Protein AF-A0A7W7Z279-F1 (afdb_monomer_lite)

Structure (mmCIF, N/CA/C/O backbone):
data_AF-A0A7W7Z279-F1
#
_entry.id   AF-A0A7W7Z279-F1
#
loop_
_atom_site.group_PDB
_atom_site.id
_atom_site.type_symbol
_atom_site.label_atom_id
_atom_site.label_alt_id
_atom_site.label_comp_id
_atom_site.label_asym_id
_atom_site.label_entity_id
_atom_site.label_seq_id
_atom_site.pdbx_PDB_ins_code
_atom_site.Cartn_x
_atom_site.Cartn_y
_atom_site.Cartn_z
_atom_site.occupancy
_atom_site.B_iso_or_equiv
_atom_site.auth_seq_id
_atom_site.auth_comp_id
_atom_site.auth_asym_id
_atom_site.auth_atom_id
_atom_site.pdbx_PDB_model_num
ATOM 1 N N . MET A 1 1 ? -7.603 21.134 -12.601 1.00 51.94 1 MET A N 1
ATOM 2 C CA . MET A 1 1 ? -8.187 19.867 -12.101 1.00 51.94 1 MET A CA 1
ATOM 3 C C . MET A 1 1 ? -9.553 20.155 -11.497 1.00 51.94 1 MET A C 1
ATOM 5 O O . MET A 1 1 ? -9.626 20.997 -10.612 1.00 51.94 1 MET A O 1
ATOM 9 N N . ARG A 1 2 ? -10.628 19.509 -11.968 1.00 68.81 2 ARG A N 1
ATOM 10 C CA . ARG A 1 2 ? -11.936 19.574 -11.295 1.00 68.81 2 ARG A CA 1
ATOM 11 C C . ARG A 1 2 ? -11.895 18.605 -10.111 1.00 68.81 2 ARG A C 1
ATOM 13 O O . ARG A 1 2 ? -11.800 17.405 -10.336 1.00 68.81 2 ARG A O 1
ATOM 20 N N . ARG A 1 3 ? -11.903 19.110 -8.873 1.00 73.69 3 ARG A N 1
ATOM 21 C CA . ARG A 1 3 ? -12.143 18.257 -7.700 1.00 73.69 3 ARG A CA 1
ATOM 22 C C . ARG A 1 3 ? -13.624 17.896 -7.694 1.00 73.69 3 ARG A C 1
ATOM 24 O O . ARG A 1 3 ? -14.462 18.786 -7.826 1.00 73.69 3 ARG A O 1
ATOM 31 N N . LEU A 1 4 ? -13.933 16.610 -7.585 1.00 77.12 4 LEU A N 1
ATOM 32 C CA . LEU A 1 4 ? -15.299 16.168 -7.331 1.00 77.12 4 LEU A CA 1
ATOM 33 C C . LEU A 1 4 ? -15.718 16.649 -5.925 1.00 77.12 4 LEU A C 1
ATOM 35 O O . LEU A 1 4 ? -14.877 16.647 -5.021 1.00 77.12 4 LEU A O 1
ATOM 39 N N . PRO A 1 5 ? -16.967 17.107 -5.727 1.00 78.25 5 PRO A N 1
ATOM 40 C CA . PRO A 1 5 ? -17.442 17.519 -4.409 1.00 78.25 5 PRO A CA 1
ATOM 41 C C . PRO A 1 5 ? -17.474 16.337 -3.427 1.00 78.25 5 PRO A C 1
ATOM 43 O O . PRO A 1 5 ? -17.628 15.185 -3.843 1.00 78.25 5 PRO A O 1
ATOM 46 N N . SER A 1 6 ? -17.343 16.625 -2.126 1.00 72.50 6 SER A N 1
ATOM 47 C CA . SER A 1 6 ? -17.500 15.623 -1.059 1.00 72.50 6 SER A CA 1
ATOM 48 C C . SER A 1 6 ? -18.829 14.877 -1.213 1.00 72.50 6 SER A C 1
ATOM 50 O O . SER A 1 6 ? -19.839 15.495 -1.550 1.00 72.50 6 SER A O 1
ATOM 52 N N . GLY A 1 7 ? -18.822 13.555 -1.029 1.00 70.44 7 GLY A N 1
ATOM 53 C CA . GLY A 1 7 ? -20.006 12.710 -1.214 1.00 70.44 7 GLY A CA 1
ATOM 54 C C . GLY A 1 7 ? -20.327 12.343 -2.669 1.00 70.44 7 GLY A C 1
ATOM 55 O O . GLY A 1 7 ? -21.277 11.598 -2.905 1.00 70.44 7 GLY A O 1
ATOM 56 N N . SER A 1 8 ? -19.542 12.810 -3.650 1.00 77.50 8 SER A N 1
ATOM 57 C CA . SER A 1 8 ? -19.620 12.269 -5.015 1.00 77.50 8 SER A CA 1
ATOM 58 C C . SER A 1 8 ? -19.270 10.778 -5.024 1.00 77.50 8 SER A C 1
ATOM 60 O O . SER A 1 8 ? -18.450 10.351 -4.208 1.00 77.50 8 SER A O 1
ATOM 62 N N . PRO A 1 9 ? -19.795 9.981 -5.973 1.00 68.62 9 PRO A N 1
ATOM 63 C CA . PRO A 1 9 ? -19.327 8.613 -6.176 1.00 68.62 9 PRO A CA 1
ATOM 64 C C . PRO A 1 9 ? -17.792 8.570 -6.272 1.00 68.62 9 PRO A C 1
ATOM 66 O O . PRO A 1 9 ? -17.200 9.289 -7.075 1.00 68.62 9 PRO A O 1
ATOM 69 N N . GLY A 1 10 ? -17.151 7.776 -5.410 1.00 67.75 10 GLY A N 1
ATOM 70 C CA . GLY A 1 10 ? -15.688 7.674 -5.317 1.00 67.75 10 GLY A CA 1
ATOM 71 C C . GLY A 1 10 ? -14.987 8.732 -4.448 1.00 67.75 10 GLY A C 1
ATOM 72 O O . GLY A 1 10 ? -13.779 8.637 -4.257 1.00 67.75 10 GLY A O 1
ATOM 73 N N . VAL A 1 11 ? -15.702 9.710 -3.879 1.00 79.62 11 VAL A N 1
ATOM 74 C CA . VAL A 1 11 ? -15.156 10.678 -2.911 1.00 79.62 11 VAL A CA 1
ATOM 75 C C . VAL A 1 11 ? -15.761 10.425 -1.540 1.00 79.62 11 VAL A C 1
ATOM 77 O O . VAL A 1 11 ? -16.917 10.754 -1.276 1.00 79.62 11 VAL A O 1
ATOM 80 N N . TYR A 1 12 ? -14.956 9.855 -0.648 1.00 85.12 12 TYR A N 1
ATOM 81 C CA . TYR A 1 12 ? -15.391 9.584 0.713 1.00 85.12 12 TYR A CA 1
ATOM 82 C C . TYR A 1 12 ? -15.449 10.856 1.569 1.00 85.12 12 TYR A C 1
ATOM 84 O O . TYR A 1 12 ? -14.476 11.611 1.639 1.00 85.12 12 TYR A O 1
ATOM 92 N N . ASP A 1 13 ? -16.574 11.046 2.260 1.00 87.31 13 ASP A N 1
ATOM 93 C CA . ASP A 1 13 ? -16.792 12.154 3.187 1.00 87.31 13 ASP A CA 1
ATOM 94 C C . ASP A 1 13 ? -16.514 11.727 4.634 1.00 87.31 13 ASP A C 1
ATOM 96 O O . ASP A 1 13 ? -17.270 10.960 5.235 1.00 87.31 13 ASP A O 1
ATOM 100 N N . VAL A 1 14 ? -15.431 12.261 5.202 1.00 87.69 14 VAL A N 1
ATOM 101 C CA . VAL A 1 14 ? -15.025 12.008 6.594 1.00 87.69 14 VAL A CA 1
ATOM 102 C C . VAL A 1 14 ? -16.052 12.537 7.597 1.00 87.69 14 VAL A C 1
ATOM 104 O O . VAL A 1 14 ? -16.214 11.948 8.664 1.00 87.69 14 VAL A O 1
ATOM 107 N N . GLY A 1 15 ? -16.805 13.583 7.243 1.00 90.19 15 GLY A N 1
ATOM 108 C CA . GLY A 1 15 ? -17.842 14.168 8.091 1.00 90.19 15 GLY A CA 1
ATOM 109 C C . GLY A 1 15 ? -18.967 13.192 8.443 1.00 90.19 15 GLY A C 1
ATOM 110 O O . GLY A 1 15 ? -19.637 13.374 9.454 1.00 90.19 15 GLY A O 1
ATOM 111 N N . ARG A 1 16 ? -19.132 12.093 7.691 1.00 93.56 16 ARG A N 1
ATOM 112 C CA . ARG A 1 16 ? -20.103 11.031 8.017 1.00 93.56 16 ARG A CA 1
ATOM 113 C C . ARG A 1 16 ? -19.801 10.306 9.330 1.00 93.56 16 ARG A C 1
ATOM 115 O O . ARG A 1 16 ? -20.706 9.705 9.899 1.00 93.56 16 ARG A O 1
ATOM 122 N N . LEU A 1 17 ? -18.556 10.357 9.806 1.00 95.38 17 LEU A N 1
ATOM 123 C CA . LEU A 1 17 ? -18.140 9.758 11.076 1.00 95.38 17 LEU A CA 1
ATOM 124 C C . LEU A 1 17 ? -18.156 10.756 12.241 1.00 95.38 17 LEU A C 1
ATOM 126 O O . LEU A 1 17 ? -17.992 10.343 13.386 1.00 95.38 17 LEU A O 1
ATOM 130 N N . GLN A 1 18 ? -18.394 12.044 11.976 1.00 95.38 18 GLN A N 1
ATOM 131 C CA . GLN A 1 18 ? -18.424 13.077 13.009 1.00 95.38 18 GLN A CA 1
ATOM 132 C C . GLN A 1 18 ? -19.464 12.790 14.112 1.00 95.38 18 GLN A C 1
ATOM 134 O O . GLN A 1 18 ? -19.088 12.864 15.281 1.00 95.38 18 GLN A O 1
ATOM 139 N N . PRO A 1 19 ? -20.708 12.354 13.807 1.00 97.38 19 PRO A N 1
ATOM 140 C CA . PRO A 1 19 ? -21.679 12.027 14.855 1.00 97.38 19 PRO A CA 1
ATOM 141 C C . PRO A 1 19 ? -21.226 10.888 15.777 1.00 97.38 19 PRO A C 1
ATOM 143 O O . PRO A 1 19 ? -21.557 10.880 16.959 1.00 97.38 19 PRO A O 1
ATOM 146 N N . PHE A 1 20 ? -20.455 9.926 15.254 1.00 97.31 20 PHE A N 1
ATOM 147 C CA . PHE A 1 20 ? -19.883 8.858 16.071 1.00 97.31 20 PHE A CA 1
ATOM 148 C C . PHE A 1 20 ? -18.828 9.413 17.032 1.00 97.31 20 PHE A C 1
ATOM 150 O O . PHE A 1 20 ? -18.886 9.117 18.220 1.00 97.31 20 PHE A O 1
ATOM 157 N N . VAL A 1 21 ? -17.918 10.269 16.556 1.00 97.75 21 VAL A N 1
ATOM 158 C CA . VAL A 1 21 ? -16.908 10.916 17.414 1.00 97.75 21 VAL A CA 1
ATOM 159 C C . VAL A 1 21 ? -17.572 11.739 18.515 1.00 97.75 21 VAL A C 1
ATOM 161 O O . VAL A 1 21 ? -17.208 11.612 19.678 1.00 97.75 21 VAL A O 1
ATOM 164 N N . GLU A 1 22 ? -18.583 12.533 18.168 1.00 97.88 22 GLU A N 1
ATOM 165 C CA . GLU A 1 22 ? -19.317 13.375 19.121 1.00 97.88 22 GLU A CA 1
ATOM 166 C C . GLU A 1 22 ? -20.093 12.566 20.168 1.00 97.88 22 GLU A C 1
ATOM 168 O O . GLU A 1 22 ? -20.377 13.080 21.249 1.00 97.88 22 GLU A O 1
ATOM 173 N N . SER A 1 23 ? -20.403 11.297 19.879 1.00 97.88 23 SER A N 1
ATOM 174 C CA . SER A 1 23 ? -21.043 10.390 20.836 1.00 97.88 23 SER A CA 1
ATOM 175 C C . SER A 1 23 ? -20.086 9.831 21.897 1.00 97.88 23 SER A C 1
ATOM 177 O O . SER A 1 23 ? -20.544 9.319 22.920 1.00 97.88 23 SER A O 1
ATOM 179 N N . LEU A 1 24 ? -18.769 9.931 21.681 1.00 98.06 24 LEU A N 1
ATOM 180 C CA . LEU A 1 24 ? -17.755 9.441 22.615 1.00 98.06 24 LEU A CA 1
ATOM 181 C C . LEU A 1 24 ? -17.506 10.443 23.755 1.00 98.06 24 LEU A C 1
ATOM 183 O O . LEU A 1 24 ? -17.682 11.655 23.569 1.00 98.06 24 LEU A O 1
ATOM 187 N N . PRO A 1 25 ? -17.030 9.974 24.928 1.00 98.44 25 PRO A N 1
ATOM 188 C CA . PRO A 1 25 ? -16.567 10.858 25.993 1.00 98.44 25 PRO A CA 1
ATOM 189 C C . PRO A 1 25 ? -15.554 11.880 25.468 1.00 98.44 25 PRO A C 1
ATOM 191 O O . PRO A 1 25 ? -14.671 11.525 24.694 1.00 98.44 25 PRO A O 1
ATOM 194 N N . ALA A 1 26 ? -15.628 13.133 25.927 1.00 98.19 26 ALA A N 1
ATOM 195 C CA . ALA A 1 26 ? -14.772 14.217 25.424 1.00 98.19 26 ALA A CA 1
ATOM 196 C C . ALA A 1 26 ? -13.265 13.891 25.479 1.00 98.19 26 ALA A C 1
ATOM 198 O O . ALA A 1 26 ? -12.520 14.275 24.585 1.00 98.19 26 ALA A O 1
ATOM 199 N N . ALA A 1 27 ? -12.832 13.135 26.495 1.00 98.19 27 ALA A N 1
ATOM 200 C CA . ALA A 1 27 ? -11.445 12.699 26.665 1.00 98.19 27 ALA A CA 1
ATOM 201 C C . ALA A 1 27 ? -10.986 11.609 25.672 1.00 98.19 27 ALA A C 1
ATOM 203 O O . ALA A 1 27 ? -9.814 11.267 25.676 1.00 98.19 27 ALA A O 1
ATOM 204 N N . GLU A 1 28 ? -11.891 11.039 24.871 1.00 98.38 28 GLU A N 1
ATOM 205 C CA . GLU A 1 28 ? -11.610 9.981 23.887 1.00 98.38 28 GLU A CA 1
ATOM 206 C C . GLU A 1 28 ? -11.685 10.481 22.431 1.00 98.38 28 GLU A C 1
ATOM 208 O O . GLU A 1 28 ? -11.324 9.754 21.503 1.00 98.38 28 GLU A O 1
ATOM 213 N N . GLN A 1 29 ? -12.195 11.697 22.202 1.00 97.81 29 GLN A N 1
ATOM 214 C CA . GLN A 1 29 ? -12.550 12.174 20.860 1.00 97.81 29 GLN A CA 1
ATOM 215 C C . GLN A 1 29 ? -11.330 12.405 19.958 1.00 97.81 29 GLN A C 1
ATOM 217 O O . GLN A 1 29 ? -11.392 12.105 18.765 1.00 97.81 29 GLN A O 1
ATOM 222 N N . GLU A 1 30 ? -10.219 12.909 20.501 1.00 97.44 30 GLU A N 1
ATOM 223 C CA . GLU A 1 30 ? -9.004 13.185 19.723 1.00 97.44 30 GLU A CA 1
ATOM 224 C C . GLU A 1 30 ? -8.354 11.887 19.219 1.00 97.44 30 GLU A C 1
ATOM 226 O O . GLU A 1 30 ? -8.096 11.728 18.021 1.00 97.44 30 GLU A O 1
ATOM 231 N N . GLU A 1 31 ? -8.177 10.903 20.100 1.00 97.88 31 GLU A N 1
ATOM 232 C CA . GLU A 1 31 ? -7.671 9.579 19.746 1.00 97.88 31 GLU A CA 1
ATOM 233 C C . GLU A 1 31 ? -8.614 8.855 18.777 1.00 97.88 31 GLU A C 1
ATOM 235 O O . GLU A 1 31 ? -8.154 8.188 17.841 1.00 97.88 31 GLU A O 1
ATOM 240 N N . ALA A 1 32 ? -9.931 9.009 18.946 1.00 97.81 32 ALA A N 1
ATOM 241 C CA . ALA A 1 32 ? -10.917 8.454 18.023 1.00 97.81 32 ALA A CA 1
ATOM 242 C C . ALA A 1 32 ? -10.814 9.069 16.621 1.00 97.81 32 ALA A C 1
ATOM 244 O O . ALA A 1 32 ? -10.874 8.334 15.631 1.00 97.81 32 ALA A O 1
ATOM 245 N N . LEU A 1 33 ? -10.585 10.381 16.511 1.00 96.88 33 LEU A N 1
ATOM 246 C CA . LEU A 1 33 ? -10.317 11.032 15.226 1.00 96.88 33 LEU A CA 1
ATOM 247 C C . LEU A 1 33 ? -9.054 10.466 14.570 1.00 96.88 33 LEU A C 1
ATOM 249 O O . LEU A 1 33 ? -9.079 10.126 13.385 1.00 96.88 33 LEU A O 1
ATOM 253 N N . ALA A 1 34 ? -7.969 10.292 15.328 1.00 97.06 34 ALA A N 1
ATOM 254 C CA . ALA A 1 34 ? -6.739 9.689 14.815 1.00 97.06 34 ALA A CA 1
ATOM 255 C C . ALA A 1 34 ? -6.958 8.244 14.322 1.00 97.06 34 ALA A C 1
ATOM 257 O O . ALA A 1 34 ? -6.462 7.857 13.258 1.00 97.06 34 ALA A O 1
ATOM 258 N N . LEU A 1 35 ? -7.735 7.440 15.052 1.00 97.94 35 LEU A N 1
ATOM 259 C CA . LEU A 1 35 ? -8.139 6.097 14.628 1.00 97.94 35 LEU A CA 1
ATOM 260 C C . LEU A 1 35 ? -8.955 6.134 13.325 1.00 97.94 35 LEU A C 1
ATOM 262 O O . LEU A 1 35 ? -8.660 5.377 12.399 1.00 97.94 35 LEU A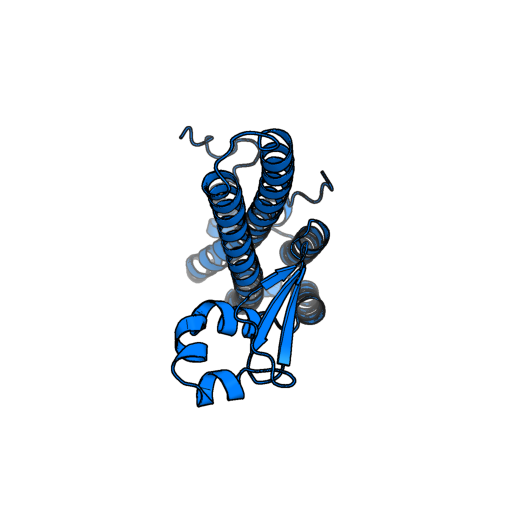 O 1
ATOM 266 N N . ILE A 1 36 ? -9.935 7.033 13.224 1.00 97.62 36 ILE A N 1
ATOM 267 C CA . ILE A 1 36 ? -10.765 7.213 12.026 1.00 97.62 36 ILE A CA 1
ATOM 268 C C . ILE A 1 36 ? -9.915 7.603 10.816 1.00 97.62 36 ILE A C 1
ATOM 270 O O . ILE A 1 36 ? -10.075 7.018 9.743 1.00 97.62 36 ILE A O 1
ATOM 274 N N . PHE A 1 37 ? -8.967 8.529 10.976 1.00 96.75 37 PHE A N 1
ATOM 275 C CA . PHE A 1 37 ? -8.050 8.884 9.894 1.00 96.75 37 PHE A CA 1
ATOM 276 C C . PHE A 1 37 ? -7.242 7.681 9.413 1.00 96.75 37 PHE A C 1
ATOM 278 O O . PHE A 1 37 ? -7.095 7.501 8.206 1.00 96.75 37 PHE A O 1
ATOM 285 N N . ASN A 1 38 ? -6.785 6.814 10.319 1.00 98.12 38 ASN A N 1
ATOM 286 C CA . ASN A 1 38 ? -6.093 5.585 9.936 1.00 98.12 38 ASN A CA 1
ATOM 287 C C . ASN A 1 38 ? -7.014 4.585 9.213 1.00 98.12 38 ASN A C 1
ATOM 289 O O . ASN A 1 38 ? -6.593 3.969 8.232 1.00 98.12 38 ASN A O 1
ATOM 293 N N . LEU A 1 39 ? -8.275 4.452 9.638 1.00 97.69 39 LEU A N 1
ATOM 294 C CA . LEU A 1 39 ? -9.272 3.628 8.942 1.00 97.69 39 LEU A CA 1
ATOM 295 C C . LEU A 1 39 ? -9.560 4.147 7.529 1.00 97.69 39 LEU A C 1
ATOM 297 O O . LEU A 1 39 ? -9.709 3.365 6.600 1.00 97.69 39 LEU A O 1
ATOM 301 N N . ILE A 1 40 ? -9.582 5.458 7.319 1.00 96.00 40 ILE A N 1
ATOM 302 C CA . ILE A 1 40 ? -9.729 6.028 5.973 1.00 96.00 40 ILE A CA 1
ATOM 303 C C . ILE A 1 40 ? -8.442 5.844 5.164 1.00 96.00 40 ILE A C 1
ATOM 305 O O . ILE A 1 40 ? -8.486 5.549 3.968 1.00 96.00 40 ILE A O 1
ATOM 309 N N . GLN A 1 41 ? -7.284 5.989 5.808 1.00 96.69 41 GLN A N 1
ATOM 310 C CA . GLN A 1 41 ? -5.989 5.867 5.152 1.00 96.69 41 GLN A CA 1
ATOM 311 C C . GLN A 1 41 ? -5.761 4.463 4.586 1.00 96.69 41 GLN A C 1
ATOM 313 O O . GLN A 1 41 ? -5.208 4.346 3.496 1.00 96.69 41 GLN A O 1
ATOM 318 N N . ILE A 1 42 ? -6.220 3.402 5.261 1.00 97.56 42 ILE A N 1
ATOM 319 C CA . ILE A 1 42 ? -6.052 2.038 4.738 1.00 97.56 42 ILE A CA 1
ATOM 320 C C . ILE A 1 42 ? -6.792 1.834 3.406 1.00 97.56 42 ILE A C 1
ATOM 322 O O . ILE A 1 42 ? -6.272 1.148 2.533 1.00 97.56 42 ILE A O 1
ATOM 326 N N . HIS A 1 43 ? -7.953 2.473 3.214 1.00 96.06 43 HIS A N 1
ATOM 327 C CA . HIS A 1 43 ? -8.660 2.475 1.930 1.00 96.06 43 HIS A CA 1
ATOM 328 C C . HIS A 1 43 ? -7.866 3.234 0.868 1.00 96.06 43 HIS A C 1
ATOM 330 O O . HIS A 1 43 ? -7.653 2.714 -0.222 1.00 96.06 43 HIS A O 1
ATOM 336 N N . ARG A 1 44 ? -7.381 4.440 1.192 1.00 95.62 44 ARG A N 1
ATOM 337 C CA . ARG A 1 44 ? -6.565 5.236 0.259 1.00 95.62 44 ARG A CA 1
ATOM 338 C C . ARG A 1 44 ? -5.337 4.469 -0.222 1.00 95.62 44 ARG A C 1
ATOM 340 O O . ARG A 1 44 ? -5.050 4.489 -1.403 1.00 95.62 44 ARG A O 1
ATOM 347 N N . LEU A 1 45 ? -4.685 3.715 0.659 1.00 97.75 45 LEU A N 1
ATOM 348 C CA . LEU A 1 45 ? -3.537 2.883 0.289 1.00 97.75 45 LEU A CA 1
ATOM 349 C C . LEU A 1 45 ? -3.908 1.737 -0.673 1.00 97.75 45 LEU A C 1
ATOM 351 O O . LEU A 1 45 ? -3.074 1.314 -1.468 1.00 97.75 45 LEU A O 1
ATOM 355 N N . VAL A 1 46 ? -5.147 1.233 -0.644 1.00 97.25 46 VAL A N 1
ATOM 356 C CA . VAL A 1 46 ? -5.633 0.286 -1.667 1.00 97.25 46 VAL A CA 1
ATOM 357 C C . VAL A 1 46 ? -5.791 0.990 -3.017 1.00 97.25 46 VAL A C 1
ATOM 359 O O . VAL A 1 46 ? -5.400 0.423 -4.038 1.00 97.25 46 VAL A O 1
ATOM 362 N N . ASP A 1 47 ? -6.319 2.217 -3.026 1.00 95.31 47 ASP A N 1
ATOM 363 C CA . ASP A 1 47 ? -6.464 3.027 -4.243 1.00 95.31 47 ASP A CA 1
ATOM 364 C C . ASP A 1 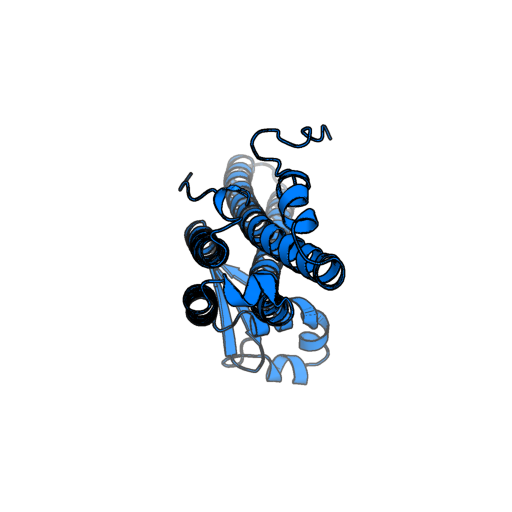47 ? -5.105 3.448 -4.820 1.00 95.31 47 ASP A C 1
ATOM 366 O O . ASP A 1 47 ? -4.907 3.366 -6.030 1.00 95.31 47 ASP A O 1
ATOM 370 N N . ASP A 1 48 ? -4.146 3.827 -3.972 1.00 97.06 48 ASP A N 1
ATOM 371 C CA . ASP A 1 48 ? -2.779 4.171 -4.378 1.00 97.06 48 ASP A CA 1
ATOM 372 C C . ASP A 1 48 ? -2.107 2.963 -5.055 1.00 97.06 48 ASP A C 1
ATOM 374 O O . ASP A 1 48 ? -1.520 3.079 -6.133 1.00 97.06 48 ASP A O 1
ATOM 378 N N . PHE A 1 49 ? -2.280 1.759 -4.493 1.00 97.88 49 PHE A N 1
ATOM 379 C CA . PHE A 1 49 ? -1.802 0.534 -5.137 1.00 97.88 49 PHE A CA 1
ATOM 380 C C . PHE A 1 49 ? -2.523 0.272 -6.468 1.00 97.88 49 PHE A C 1
ATOM 382 O O . PHE A 1 49 ? -1.899 -0.149 -7.441 1.00 97.88 49 PHE A O 1
ATOM 389 N N . ALA A 1 50 ? -3.832 0.538 -6.541 1.00 96.44 50 ALA A N 1
ATOM 390 C CA . ALA A 1 50 ? -4.595 0.430 -7.783 1.00 96.44 50 ALA A CA 1
ATOM 391 C C . ALA A 1 50 ? -4.066 1.380 -8.867 1.00 96.44 50 ALA A C 1
ATOM 393 O O . ALA A 1 50 ? -3.971 0.986 -10.027 1.00 96.44 50 ALA A O 1
ATOM 394 N N . ALA A 1 51 ? -3.691 2.604 -8.492 1.00 96.81 51 ALA A N 1
ATOM 395 C CA . ALA A 1 51 ? -3.106 3.580 -9.400 1.00 96.81 51 ALA A CA 1
ATOM 396 C C . ALA A 1 51 ? -1.744 3.114 -9.937 1.00 96.81 51 ALA A C 1
ATOM 398 O O . ALA A 1 51 ? -1.474 3.282 -11.125 1.00 96.81 51 ALA A O 1
ATOM 399 N N . ALA A 1 52 ? -0.917 2.473 -9.103 1.00 97.88 52 ALA A N 1
ATOM 400 C CA . ALA A 1 52 ? 0.337 1.871 -9.553 1.00 97.88 52 ALA A CA 1
ATOM 401 C C . ALA A 1 52 ? 0.104 0.741 -10.573 1.00 97.88 52 ALA A C 1
ATOM 403 O O . ALA A 1 52 ? 0.786 0.698 -11.594 1.00 97.88 52 ALA A O 1
ATOM 404 N N . VAL A 1 53 ? -0.888 -0.132 -10.345 1.00 97.88 53 VAL A N 1
ATOM 405 C CA . VAL A 1 53 ? -1.274 -1.184 -11.308 1.00 97.88 53 VAL A CA 1
ATOM 406 C C . VAL A 1 53 ? -1.747 -0.571 -12.629 1.00 97.88 53 VAL A C 1
ATOM 408 O O . VAL A 1 53 ? -1.239 -0.943 -13.682 1.00 97.88 53 VAL A O 1
ATOM 411 N N . ALA A 1 54 ? -2.642 0.419 -12.570 1.00 97.00 54 ALA A N 1
ATOM 412 C CA . ALA A 1 54 ? -3.168 1.091 -13.756 1.00 97.00 54 ALA A CA 1
ATOM 413 C C . ALA A 1 54 ? -2.079 1.829 -14.555 1.00 97.00 54 ALA A C 1
ATOM 415 O O . ALA A 1 54 ? -2.145 1.894 -15.783 1.00 97.00 54 ALA A O 1
ATOM 416 N N . LEU A 1 55 ? -1.065 2.380 -13.877 1.00 97.81 55 LEU A N 1
ATOM 417 C CA . LEU A 1 55 ? 0.079 2.996 -14.545 1.00 97.81 55 LEU A CA 1
ATOM 418 C C . LEU A 1 55 ? 0.894 1.957 -15.327 1.00 97.81 55 LEU A C 1
ATOM 420 O O . LEU A 1 55 ? 1.257 2.244 -16.464 1.00 97.81 55 LEU A O 1
ATOM 424 N N . LEU A 1 56 ? 1.111 0.759 -14.771 1.00 98.19 56 LEU A N 1
ATOM 425 C CA . LEU A 1 56 ? 1.770 -0.340 -15.489 1.00 98.19 56 LEU A CA 1
ATOM 426 C C . LEU A 1 56 ? 0.935 -0.841 -16.680 1.00 98.19 56 LEU A C 1
ATOM 428 O O . LEU A 1 56 ? 1.475 -1.103 -17.750 1.00 98.19 56 LEU A O 1
ATOM 432 N N . ASP A 1 57 ? -0.391 -0.925 -16.537 1.00 97.69 57 ASP A N 1
ATOM 433 C CA . ASP A 1 57 ? -1.268 -1.276 -17.666 1.00 97.69 57 ASP A CA 1
ATOM 434 C C . ASP A 1 57 ? -1.137 -0.256 -18.808 1.00 97.69 57 ASP A C 1
ATOM 436 O O . ASP A 1 57 ? -1.136 -0.605 -19.991 1.00 97.69 57 ASP A O 1
ATOM 440 N N . TYR A 1 58 ? -1.030 1.026 -18.455 1.00 97.81 58 TYR A N 1
ATOM 441 C CA . TYR A 1 58 ? -0.905 2.109 -19.420 1.00 97.81 58 TYR A CA 1
ATOM 442 C C . TYR A 1 58 ? 0.463 2.126 -20.113 1.00 97.81 58 TYR A C 1
ATOM 444 O O . TYR A 1 58 ? 0.528 2.315 -21.330 1.00 97.81 58 TYR A O 1
ATOM 452 N N . THR A 1 59 ? 1.558 1.913 -19.379 1.00 97.62 59 THR A N 1
ATOM 453 C CA . THR A 1 59 ? 2.906 1.867 -19.966 1.00 97.62 59 THR A CA 1
ATOM 454 C C . THR A 1 59 ? 3.072 0.682 -20.912 1.00 97.62 59 THR A C 1
ATOM 456 O O . THR A 1 59 ? 3.634 0.869 -21.989 1.00 97.62 59 THR A O 1
ATOM 459 N N . GLU A 1 60 ? 2.497 -0.485 -20.602 1.00 97.00 60 GLU A N 1
ATOM 460 C CA . GLU A 1 60 ? 2.464 -1.645 -21.507 1.00 97.00 60 GLU A CA 1
ATOM 461 C C . GLU A 1 60 ? 1.739 -1.330 -22.830 1.00 97.00 60 GLU A C 1
ATOM 463 O O . GLU A 1 60 ? 2.222 -1.664 -23.919 1.00 97.00 60 GLU A O 1
ATOM 468 N N . GLN A 1 61 ? 0.597 -0.634 -22.765 1.00 97.25 61 GLN A N 1
ATOM 469 C CA . GLN A 1 61 ? -0.135 -0.200 -23.962 1.00 97.25 61 GLN A CA 1
ATOM 470 C C . GLN A 1 61 ? 0.675 0.800 -24.797 1.00 97.25 61 GLN A C 1
ATOM 472 O O . GLN A 1 61 ? 0.721 0.689 -26.026 1.00 97.25 61 GLN A O 1
ATOM 477 N N . LEU A 1 62 ? 1.329 1.768 -24.148 1.00 96.69 62 LEU A N 1
ATOM 478 C CA . LEU A 1 62 ? 2.196 2.732 -24.825 1.00 96.69 62 LEU A CA 1
ATOM 479 C C . LEU A 1 62 ? 3.413 2.060 -25.458 1.00 96.69 62 LEU A C 1
ATOM 481 O O . LEU A 1 62 ? 3.790 2.413 -26.574 1.00 96.69 62 LEU A O 1
ATOM 485 N N . GLU A 1 63 ? 4.013 1.077 -24.791 1.00 95.56 63 GLU A N 1
ATOM 486 C CA . GLU A 1 63 ? 5.156 0.338 -25.320 1.00 95.56 63 GLU A CA 1
ATOM 487 C C . GLU A 1 63 ? 4.788 -0.376 -26.630 1.00 95.56 63 GLU A C 1
ATOM 489 O O . GLU A 1 63 ? 5.538 -0.316 -27.610 1.00 95.56 63 GLU A O 1
ATOM 494 N N . ALA A 1 64 ? 3.602 -0.994 -26.682 1.00 95.19 64 ALA A N 1
ATOM 495 C CA . ALA A 1 64 ? 3.079 -1.611 -27.897 1.00 95.19 64 ALA A CA 1
ATOM 496 C C . ALA A 1 64 ? 2.899 -0.587 -29.033 1.00 95.19 64 ALA A C 1
ATOM 498 O O . ALA A 1 64 ? 3.297 -0.850 -30.168 1.00 95.19 64 ALA A O 1
ATOM 499 N N . GLN A 1 65 ? 2.367 0.602 -28.733 1.00 94.19 65 GLN A N 1
ATOM 500 C CA . GLN A 1 65 ? 2.198 1.676 -29.720 1.00 94.19 65 GLN A CA 1
ATOM 501 C C . GLN A 1 65 ? 3.543 2.199 -30.240 1.00 94.19 65 GLN A C 1
ATOM 503 O O . GLN A 1 65 ? 3.730 2.331 -31.450 1.00 94.19 65 GLN A O 1
ATOM 508 N N . VAL A 1 66 ? 4.505 2.436 -29.345 1.00 92.19 66 VAL A N 1
ATOM 509 C CA . VAL A 1 66 ? 5.859 2.892 -29.692 1.00 92.19 66 VAL A CA 1
ATOM 510 C C . VAL A 1 66 ? 6.548 1.892 -30.630 1.00 92.19 66 VAL A C 1
ATOM 512 O O . VAL A 1 66 ? 7.136 2.292 -31.634 1.00 92.19 66 VAL A O 1
ATOM 515 N N . LYS A 1 67 ? 6.417 0.584 -30.369 1.00 89.19 67 LYS A N 1
ATOM 516 C CA . LYS A 1 67 ? 6.982 -0.473 -31.228 1.00 89.19 67 LYS A CA 1
ATOM 517 C C . LYS A 1 67 ? 6.341 -0.531 -32.623 1.00 89.19 67 LYS A C 1
ATOM 519 O O . LYS A 1 67 ? 7.031 -0.878 -33.578 1.00 89.19 67 LYS A O 1
ATOM 524 N N . ILE A 1 68 ? 5.058 -0.181 -32.758 1.00 90.75 68 ILE A N 1
ATOM 525 C CA . ILE A 1 68 ? 4.338 -0.167 -34.047 1.00 90.75 68 ILE A CA 1
ATOM 526 C C . ILE A 1 68 ? 4.699 1.058 -34.898 1.00 90.75 68 ILE A C 1
ATOM 528 O O . ILE A 1 68 ? 4.763 0.944 -36.120 1.00 90.75 68 ILE A O 1
ATOM 532 N N . VAL A 1 69 ? 4.919 2.225 -34.284 1.00 85.00 69 VAL A N 1
ATOM 533 C CA . VAL A 1 69 ? 5.119 3.502 -35.003 1.00 85.00 69 VAL A CA 1
ATOM 534 C C . VAL A 1 69 ? 6.569 3.713 -35.462 1.00 85.00 69 VAL A C 1
ATOM 536 O O . VAL A 1 69 ? 6.811 4.437 -36.427 1.00 85.00 69 VAL A O 1
ATOM 539 N N . SER A 1 70 ? 7.546 3.039 -34.849 1.00 73.81 70 SER A N 1
ATOM 540 C CA . SER A 1 70 ? 8.973 3.212 -35.167 1.00 73.81 70 SER A CA 1
ATOM 541 C C . SER A 1 70 ? 9.630 2.276 -36.216 1.00 73.81 70 SER A C 1
ATOM 543 O O . SER A 1 70 ? 10.861 2.290 -36.274 1.00 73.81 70 SER A O 1
ATOM 545 N N . PRO A 1 71 ? 8.953 1.489 -37.086 1.00 62.00 71 PRO A N 1
ATOM 546 C CA . PRO A 1 71 ? 9.647 0.528 -37.952 1.00 62.00 71 PRO A CA 1
ATOM 547 C C . PRO A 1 71 ? 10.407 1.140 -39.150 1.00 62.00 71 PRO A C 1
ATOM 549 O O . PRO A 1 71 ? 10.833 0.400 -40.031 1.00 62.00 71 PRO A O 1
ATOM 552 N N . GLY A 1 72 ? 10.638 2.459 -39.206 1.00 65.12 72 GLY A N 1
ATOM 553 C CA . GLY A 1 72 ? 11.337 3.072 -40.346 1.00 65.12 72 GLY A CA 1
ATOM 554 C C . GLY A 1 72 ? 11.896 4.486 -40.170 1.00 65.12 72 GLY A C 1
ATOM 555 O O . GLY A 1 72 ? 12.326 5.067 -41.161 1.00 65.12 72 GLY A O 1
ATOM 556 N N . SER A 1 73 ? 11.920 5.064 -38.962 1.00 56.44 73 SER A N 1
ATOM 557 C CA . SER A 1 73 ? 12.285 6.483 -38.772 1.00 56.44 73 SER A CA 1
ATOM 558 C C . SER A 1 73 ? 13.788 6.798 -38.844 1.00 56.44 73 SER A C 1
ATOM 560 O O . SER A 1 73 ? 14.173 7.942 -38.636 1.00 56.44 73 SER A O 1
ATOM 562 N N . GLY A 1 74 ? 14.657 5.831 -39.161 1.00 55.84 74 GLY A N 1
ATOM 563 C CA . GLY A 1 74 ? 16.085 6.071 -39.434 1.00 55.84 74 GLY A CA 1
ATOM 564 C C . GLY A 1 74 ? 16.938 6.530 -38.240 1.00 55.84 74 GLY A C 1
ATOM 565 O O . GLY A 1 74 ? 18.160 6.445 -38.317 1.00 55.84 74 GLY A O 1
ATOM 566 N N . GLU A 1 75 ? 16.330 6.933 -37.122 1.00 66.75 75 GLU A N 1
ATOM 567 C CA . GLU A 1 75 ? 17.021 7.338 -35.900 1.00 66.75 75 GLU A CA 1
ATOM 568 C C . GLU A 1 75 ? 16.756 6.346 -34.752 1.00 66.75 75 GLU A C 1
ATOM 570 O O . GLU A 1 75 ? 15.795 6.496 -33.992 1.00 66.75 75 GLU A O 1
ATOM 575 N N . PRO A 1 76 ? 17.639 5.343 -34.555 1.00 72.81 76 PRO A N 1
ATOM 576 C CA . PRO A 1 76 ? 17.611 4.423 -33.409 1.00 72.81 76 PRO A CA 1
ATOM 577 C C . PRO A 1 76 ? 17.520 5.105 -32.030 1.00 72.81 76 PRO A C 1
ATOM 579 O O . PRO A 1 76 ? 17.209 4.464 -31.026 1.00 72.81 76 PRO A O 1
ATOM 582 N N . THR A 1 77 ? 17.802 6.406 -31.965 1.00 83.31 77 THR A N 1
ATOM 583 C CA . THR A 1 77 ? 17.827 7.227 -30.755 1.00 83.31 77 THR A CA 1
ATOM 584 C C . THR A 1 77 ? 16.433 7.570 -30.222 1.00 83.31 77 THR A C 1
ATOM 586 O O . THR A 1 77 ? 16.286 7.687 -29.004 1.00 83.31 77 THR A O 1
ATOM 589 N N . GLU A 1 78 ? 15.405 7.708 -31.069 1.00 87.19 78 GLU A N 1
ATOM 590 C CA . GLU A 1 78 ? 14.056 8.097 -30.624 1.00 87.19 78 GLU A CA 1
ATOM 591 C C . GLU A 1 78 ? 13.315 6.931 -29.961 1.00 87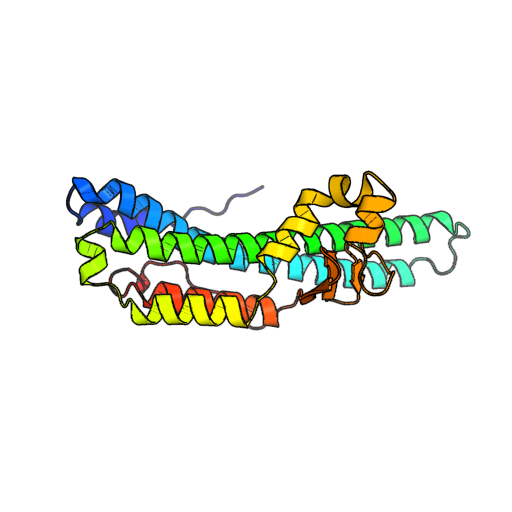.19 78 GLU A C 1
ATOM 593 O O . GLU A 1 78 ? 12.846 7.061 -28.828 1.00 87.19 78 GLU A O 1
ATOM 598 N N . LEU A 1 79 ? 13.295 5.762 -30.612 1.00 88.19 79 LEU A N 1
ATOM 599 C CA . LEU A 1 79 ? 12.715 4.538 -30.049 1.00 88.19 79 LEU A CA 1
ATOM 600 C C . LEU A 1 79 ? 13.351 4.206 -28.691 1.00 88.19 79 LEU A C 1
ATOM 602 O O . LEU A 1 79 ? 12.646 3.997 -27.704 1.00 88.19 79 LEU A O 1
ATOM 606 N N . ALA A 1 80 ? 14.686 4.227 -28.617 1.00 91.19 80 ALA A N 1
ATOM 607 C CA . ALA A 1 80 ? 15.412 3.961 -27.378 1.00 91.19 80 ALA A CA 1
ATOM 608 C C . ALA A 1 80 ? 15.067 4.969 -26.266 1.00 91.19 80 ALA A C 1
ATOM 610 O O . ALA A 1 80 ? 14.945 4.586 -25.101 1.00 91.19 80 ALA A O 1
ATOM 611 N N . ARG A 1 81 ? 14.877 6.253 -26.604 1.00 92.12 81 ARG A N 1
ATOM 612 C CA . ARG A 1 81 ? 14.485 7.299 -25.646 1.00 92.12 81 ARG A CA 1
ATOM 613 C C . ARG A 1 81 ? 13.068 7.085 -25.112 1.00 92.12 81 ARG A C 1
ATOM 615 O O . ARG A 1 81 ? 12.857 7.226 -23.905 1.00 92.12 81 ARG A O 1
ATOM 622 N N . ASN A 1 82 ? 12.124 6.731 -25.980 1.00 93.12 82 ASN A N 1
ATOM 623 C CA . ASN A 1 82 ? 10.738 6.477 -25.589 1.00 93.12 82 ASN A CA 1
ATOM 624 C C . ASN A 1 82 ? 10.643 5.249 -24.679 1.00 93.12 82 ASN A C 1
ATOM 626 O O . ASN A 1 82 ? 10.104 5.353 -23.580 1.00 93.12 82 ASN A O 1
ATOM 630 N N . LEU A 1 83 ? 11.269 4.131 -25.063 1.00 94.44 83 LEU A N 1
ATOM 631 C CA . LEU A 1 83 ? 11.306 2.919 -24.234 1.00 94.44 83 LEU A CA 1
ATOM 632 C C . LEU A 1 83 ? 11.985 3.170 -22.881 1.00 94.44 83 LEU A C 1
ATOM 634 O O . LEU A 1 83 ? 11.470 2.768 -21.843 1.00 94.44 83 LEU A O 1
ATOM 638 N N . LYS A 1 84 ? 13.100 3.913 -22.860 1.00 95.25 84 LYS A N 1
ATOM 639 C CA . LYS A 1 84 ? 13.753 4.308 -21.603 1.00 95.25 84 LYS A CA 1
ATOM 640 C C . LYS A 1 84 ? 12.825 5.126 -20.700 1.00 95.25 84 LYS A C 1
ATOM 642 O O . LYS A 1 84 ? 12.878 4.972 -19.485 1.00 95.25 84 LYS A O 1
ATOM 647 N N . THR A 1 85 ? 12.008 6.006 -21.274 1.00 96.69 85 THR A N 1
ATOM 648 C CA . THR A 1 85 ? 11.064 6.837 -20.512 1.00 96.69 85 THR A CA 1
ATOM 649 C C . THR A 1 85 ? 9.958 5.988 -19.887 1.00 96.69 85 THR A C 1
ATOM 651 O O . THR A 1 85 ? 9.665 6.171 -18.708 1.00 96.69 85 THR A O 1
ATOM 654 N N . LEU A 1 86 ? 9.407 5.025 -20.635 1.00 96.56 86 LEU A N 1
ATOM 655 C CA . LEU A 1 86 ? 8.415 4.074 -20.118 1.00 96.56 86 LEU A CA 1
ATOM 656 C C . LEU A 1 86 ? 8.990 3.225 -18.976 1.00 96.56 86 LEU A C 1
ATOM 658 O O . LEU A 1 86 ? 8.387 3.169 -17.910 1.00 96.56 86 LEU A O 1
ATOM 662 N N . ASN A 1 87 ? 10.216 2.710 -19.124 1.00 96.00 87 ASN A N 1
ATOM 663 C CA . ASN A 1 87 ? 10.888 1.964 -18.052 1.00 96.00 87 ASN A CA 1
ATOM 664 C C . ASN A 1 87 ? 11.053 2.793 -16.762 1.00 96.00 87 ASN A C 1
ATOM 666 O O . ASN A 1 87 ? 10.953 2.263 -15.658 1.00 96.00 87 ASN A O 1
ATOM 670 N N . ILE A 1 88 ? 11.300 4.105 -16.871 1.00 96.38 88 ILE A N 1
ATOM 671 C CA . ILE A 1 88 ? 11.384 4.986 -15.694 1.00 96.38 88 ILE A CA 1
ATOM 672 C C . ILE A 1 88 ? 10.019 5.100 -15.002 1.00 96.38 88 ILE A C 1
ATOM 674 O O . ILE A 1 88 ? 9.965 5.129 -13.771 1.00 96.38 88 ILE A O 1
ATOM 678 N N . TRP A 1 89 ? 8.925 5.176 -15.763 1.00 98.00 89 TRP A N 1
ATOM 679 C CA . TRP A 1 89 ? 7.571 5.225 -15.203 1.00 98.00 89 TRP A CA 1
ATOM 680 C C . TRP A 1 89 ? 7.214 3.919 -14.498 1.00 98.00 89 TRP A C 1
ATOM 682 O O . TRP A 1 89 ? 6.703 3.961 -13.379 1.00 98.00 89 TRP A O 1
ATOM 692 N N . ASP A 1 90 ? 7.586 2.785 -15.086 1.00 97.81 90 ASP A N 1
ATOM 693 C CA . ASP A 1 90 ? 7.429 1.467 -14.476 1.00 97.81 90 ASP A CA 1
ATOM 694 C C . ASP A 1 90 ? 8.175 1.365 -13.141 1.00 97.81 90 ASP A C 1
ATOM 696 O O . ASP A 1 90 ? 7.607 0.974 -12.121 1.00 97.81 90 ASP A O 1
ATOM 700 N N . GLU A 1 91 ? 9.438 1.799 -13.095 1.00 96.44 91 GLU A N 1
ATOM 701 C CA . GLU A 1 91 ? 10.221 1.833 -11.855 1.00 96.44 91 GLU A CA 1
ATOM 702 C C . GLU A 1 91 ? 9.654 2.805 -10.805 1.00 96.44 91 GLU A C 1
ATOM 704 O O . GLU A 1 91 ? 9.835 2.607 -9.597 1.00 96.44 91 GLU A O 1
ATOM 709 N N . MET A 1 92 ? 9.009 3.896 -11.227 1.00 97.69 92 MET A N 1
ATOM 710 C CA . MET A 1 92 ? 8.316 4.811 -10.317 1.00 97.69 92 MET A CA 1
ATOM 711 C C . MET A 1 92 ? 7.078 4.147 -9.714 1.00 97.69 92 MET A C 1
ATOM 713 O O . MET A 1 92 ? 6.965 4.127 -8.487 1.00 97.69 92 MET A O 1
ATOM 717 N N . ALA A 1 93 ? 6.222 3.549 -10.547 1.00 98.00 93 ALA A N 1
ATOM 718 C CA . ALA A 1 93 ? 5.055 2.786 -10.106 1.00 98.00 93 ALA A CA 1
ATOM 719 C C . ALA A 1 93 ? 5.464 1.669 -9.137 1.00 98.00 93 ALA A C 1
ATOM 721 O O . ALA A 1 93 ? 4.855 1.485 -8.083 1.00 98.00 93 ALA A O 1
ATOM 722 N N . ALA A 1 94 ? 6.558 0.973 -9.451 1.00 98.19 94 ALA A N 1
ATOM 723 C CA . ALA A 1 94 ? 7.025 -0.154 -8.666 1.00 98.19 94 ALA A CA 1
ATOM 724 C C . ALA A 1 94 ? 7.508 0.220 -7.260 1.00 98.19 94 ALA A C 1
ATOM 726 O O . ALA A 1 94 ? 7.195 -0.454 -6.272 1.00 98.19 94 ALA A O 1
ATOM 727 N N . ARG A 1 95 ? 8.242 1.330 -7.150 1.00 97.56 95 ARG A N 1
ATOM 728 C CA . ARG A 1 95 ? 8.679 1.867 -5.855 1.00 97.56 95 ARG A CA 1
ATOM 729 C C . ARG A 1 95 ? 7.513 2.365 -5.019 1.00 97.56 95 ARG A C 1
ATOM 731 O O . ARG A 1 95 ? 7.505 2.119 -3.813 1.00 97.56 95 ARG A O 1
ATOM 738 N N . ASP A 1 96 ? 6.563 3.048 -5.648 1.00 98.38 96 ASP A N 1
ATOM 739 C CA . ASP A 1 96 ? 5.389 3.566 -4.956 1.00 98.38 96 ASP A CA 1
ATOM 740 C C . ASP A 1 96 ? 4.523 2.423 -4.414 1.00 98.38 96 ASP A C 1
ATOM 742 O O . ASP A 1 96 ? 4.239 2.384 -3.220 1.00 98.38 96 ASP A O 1
ATOM 746 N N . ALA A 1 97 ? 4.257 1.394 -5.225 1.00 98.44 97 ALA A N 1
ATOM 747 C CA . ALA A 1 97 ? 3.558 0.183 -4.793 1.00 98.44 97 ALA A CA 1
ATOM 748 C C . ALA A 1 97 ? 4.233 -0.494 -3.582 1.00 98.44 97 ALA A C 1
ATOM 750 O O . ALA A 1 97 ? 3.561 -0.869 -2.618 1.00 98.44 97 ALA A O 1
ATOM 751 N N . ALA A 1 98 ? 5.566 -0.616 -3.591 1.00 98.25 98 ALA A N 1
ATOM 752 C CA . ALA A 1 98 ? 6.317 -1.185 -2.471 1.00 98.25 98 ALA A CA 1
ATOM 753 C C . ALA A 1 98 ? 6.203 -0.344 -1.186 1.00 98.25 98 ALA A C 1
ATOM 755 O O . ALA A 1 98 ? 6.010 -0.895 -0.098 1.00 98.25 98 ALA A O 1
ATOM 756 N N . MET A 1 99 ? 6.279 0.985 -1.297 1.00 98.50 99 MET A N 1
ATOM 757 C CA . MET A 1 99 ? 6.074 1.890 -0.160 1.00 98.50 99 MET A CA 1
ATOM 758 C C . MET A 1 99 ? 4.632 1.849 0.352 1.00 98.50 99 MET A C 1
ATOM 760 O O . MET A 1 99 ? 4.413 1.861 1.564 1.00 98.50 99 MET A O 1
ATOM 764 N N . THR A 1 100 ? 3.658 1.731 -0.546 1.00 98.62 100 THR A N 1
ATOM 765 C CA . THR A 1 100 ? 2.234 1.609 -0.226 1.00 98.62 100 THR A CA 1
ATOM 766 C C . THR A 1 100 ? 1.940 0.350 0.584 1.00 98.62 100 THR A C 1
ATOM 768 O O . THR A 1 100 ? 1.293 0.443 1.627 1.00 98.62 100 THR A O 1
ATOM 771 N N . VAL A 1 101 ? 2.492 -0.811 0.204 1.00 98.62 101 VAL A N 1
ATOM 772 C CA . VAL A 1 101 ? 2.388 -2.042 1.017 1.00 98.62 101 VAL A CA 1
ATOM 773 C C . VAL A 1 101 ? 3.002 -1.837 2.402 1.00 98.62 101 VAL A C 1
ATOM 775 O O . VAL A 1 101 ? 2.431 -2.276 3.403 1.00 98.62 101 VAL A O 1
ATOM 778 N N . PHE A 1 102 ? 4.129 -1.123 2.497 1.00 98.62 102 PHE A N 1
ATOM 779 C CA . PHE A 1 102 ? 4.728 -0.827 3.794 1.00 98.62 102 PHE A CA 1
ATOM 780 C C . PHE A 1 102 ? 3.846 0.050 4.683 1.00 98.62 102 PHE A C 1
ATOM 782 O O . PHE A 1 102 ? 3.603 -0.294 5.845 1.00 98.62 102 PHE A O 1
ATOM 789 N N . HIS A 1 103 ? 3.344 1.160 4.143 1.00 98.69 103 HIS A N 1
ATOM 790 C CA . HIS A 1 103 ? 2.445 2.047 4.873 1.00 98.69 103 HIS A CA 1
ATOM 791 C C . HIS A 1 103 ? 1.164 1.324 5.276 1.00 98.69 103 HIS A C 1
ATOM 793 O O . HIS A 1 103 ? 0.728 1.482 6.411 1.00 98.69 103 HIS A O 1
ATOM 799 N N . PHE A 1 104 ? 0.628 0.451 4.420 1.00 98.75 104 PHE A N 1
ATOM 800 C CA . PHE A 1 104 ? -0.545 -0.360 4.736 1.00 98.75 104 PHE A CA 1
ATOM 801 C C . PHE A 1 104 ? -0.311 -1.205 5.991 1.00 98.75 104 PHE A C 1
ATOM 803 O O . PHE A 1 104 ? -1.109 -1.162 6.930 1.00 98.75 104 PHE A O 1
ATOM 810 N N . GLY A 1 105 ? 0.819 -1.914 6.056 1.00 98.62 105 GLY A N 1
ATOM 811 C CA . GLY A 1 105 ? 1.204 -2.690 7.235 1.00 98.62 105 GLY A CA 1
ATOM 812 C C . GLY A 1 105 ? 1.295 -1.842 8.505 1.00 98.62 105 GLY A C 1
ATOM 813 O O . GLY A 1 105 ? 0.742 -2.217 9.541 1.00 98.62 105 GLY A O 1
ATOM 814 N N . LYS A 1 106 ? 1.936 -0.669 8.423 1.00 98.62 106 LYS A N 1
ATOM 815 C CA . LYS A 1 106 ? 2.067 0.255 9.563 1.00 98.62 106 LYS A CA 1
ATOM 816 C C . LYS A 1 106 ? 0.736 0.865 9.994 1.00 98.62 106 LYS A C 1
ATOM 818 O O . LYS A 1 106 ? 0.495 0.984 11.193 1.00 98.62 106 LYS A O 1
ATOM 823 N N . THR A 1 107 ? -0.160 1.166 9.060 1.00 98.69 107 THR A N 1
ATOM 824 C CA . THR A 1 107 ? -1.516 1.634 9.362 1.00 98.69 107 THR A CA 1
ATOM 825 C C . THR A 1 107 ? -2.327 0.555 10.085 1.00 98.69 107 THR A C 1
ATOM 827 O O . THR A 1 107 ? -2.978 0.862 11.079 1.00 98.69 107 THR A O 1
ATOM 830 N N . VAL A 1 108 ? -2.233 -0.722 9.687 1.00 98.62 108 VAL A N 1
ATOM 831 C CA . VAL A 1 108 ? -2.875 -1.835 10.423 1.00 98.62 108 VAL A CA 1
ATOM 832 C C . VAL A 1 108 ? -2.358 -1.930 11.865 1.00 98.62 108 VAL A C 1
ATOM 834 O O . VAL A 1 108 ? -3.143 -2.131 12.797 1.00 98.62 108 VAL A O 1
ATOM 837 N N . GLU A 1 109 ? -1.046 -1.784 12.068 1.00 98.38 109 GLU A N 1
ATOM 838 C CA . GLU A 1 109 ? -0.435 -1.778 13.404 1.00 98.38 109 GLU A CA 1
ATOM 839 C C . GLU A 1 109 ? -0.928 -0.593 14.250 1.00 98.38 109 GLU A C 1
ATOM 841 O O . GLU A 1 109 ? -1.305 -0.789 15.408 1.00 98.38 109 GLU A O 1
ATOM 846 N N . ALA A 1 110 ? -0.999 0.603 13.657 1.00 98.50 110 ALA A N 1
ATOM 847 C CA . ALA A 1 110 ? -1.478 1.819 14.309 1.00 98.50 110 ALA A CA 1
ATOM 848 C C . ALA A 1 110 ? -2.957 1.728 14.712 1.00 98.50 110 ALA A C 1
ATOM 850 O O . ALA A 1 110 ? -3.288 2.030 15.856 1.00 98.50 110 ALA A O 1
ATOM 851 N N . ILE A 1 111 ? -3.832 1.232 13.827 1.00 98.50 111 ILE A N 1
ATOM 852 C CA . ILE A 1 111 ? -5.262 1.013 14.114 1.00 98.50 111 ILE A CA 1
ATOM 853 C C . ILE A 1 111 ? -5.428 0.123 15.347 1.00 98.50 111 ILE A C 1
ATOM 855 O O . ILE A 1 111 ? -6.184 0.446 16.262 1.00 98.50 111 ILE A O 1
ATOM 859 N N . ARG A 1 112 ? -4.683 -0.988 15.4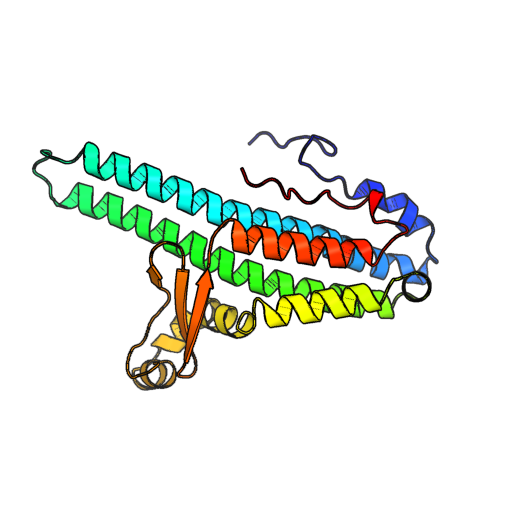01 1.00 98.06 112 ARG A N 1
ATOM 860 C CA . ARG A 1 112 ? -4.740 -1.937 16.520 1.00 98.06 112 ARG A CA 1
ATOM 861 C C . ARG A 1 112 ? -4.211 -1.353 17.828 1.00 98.06 112 ARG A C 1
ATOM 863 O O . ARG A 1 112 ? -4.686 -1.750 18.893 1.00 98.06 112 ARG A O 1
ATOM 870 N N . ALA A 1 113 ? -3.192 -0.500 17.765 1.00 97.75 113 ALA A N 1
ATOM 871 C CA . ALA A 1 113 ? -2.679 0.191 18.940 1.00 97.75 113 ALA A CA 1
ATOM 872 C C . ALA A 1 113 ? -3.709 1.212 19.445 1.00 97.75 113 ALA A C 1
ATOM 874 O O . ALA A 1 113 ? -4.171 1.083 20.574 1.00 97.75 113 ALA A O 1
ATOM 875 N N . ALA A 1 114 ? -4.158 2.125 18.580 1.00 98.06 114 ALA A N 1
ATOM 876 C CA . ALA A 1 114 ? -5.110 3.181 18.920 1.00 98.06 114 ALA A CA 1
ATOM 877 C C . ALA A 1 114 ? -6.428 2.630 19.487 1.00 98.06 114 ALA A C 1
ATOM 879 O O . ALA A 1 114 ? -6.916 3.114 20.502 1.00 98.06 114 ALA A O 1
ATOM 880 N N . SER A 1 115 ? -6.966 1.542 18.920 1.00 97.62 115 SER A N 1
ATOM 881 C CA . SER A 1 115 ? -8.216 0.940 19.408 1.00 97.62 115 SER A CA 1
ATOM 882 C C . SER A 1 115 ? -8.156 0.425 20.853 1.00 97.62 115 SER A C 1
ATOM 884 O O . SER A 1 115 ? -9.188 0.103 21.433 1.00 97.62 115 SER A O 1
ATOM 886 N N . ARG A 1 116 ? -6.958 0.246 21.426 1.00 97.00 116 ARG A N 1
ATOM 887 C CA . ARG A 1 116 ? -6.779 -0.209 22.817 1.00 97.00 116 ARG A CA 1
ATOM 888 C C . ARG A 1 116 ? -6.727 0.937 23.815 1.00 97.00 116 ARG A C 1
ATOM 890 O O . ARG A 1 116 ? -7.006 0.689 24.988 1.00 97.00 116 ARG A O 1
ATOM 897 N N . GLU A 1 117 ? -6.377 2.126 23.342 1.00 97.62 117 GLU A N 1
ATOM 898 C CA . GLU A 1 117 ? -6.233 3.335 24.152 1.00 97.62 117 GLU A CA 1
ATOM 899 C C . GLU A 1 117 ? -7.561 4.084 24.316 1.00 97.62 117 GLU A C 1
ATOM 901 O O . GLU A 1 117 ? -7.656 4.954 25.167 1.00 97.62 117 GLU A O 1
ATOM 906 N N . ILE A 1 118 ? -8.598 3.712 23.553 1.00 98.25 118 ILE A N 1
ATOM 907 C CA . ILE A 1 118 ? -9.930 4.330 23.585 1.00 98.25 118 ILE A CA 1
ATOM 908 C C . ILE A 1 118 ? -10.902 3.391 24.324 1.00 98.25 118 ILE A C 1
ATOM 910 O O . ILE A 1 118 ? -11.340 2.400 23.725 1.00 98.25 118 ILE A O 1
ATOM 914 N N . PRO A 1 119 ? -11.225 3.626 25.615 1.00 98.38 119 PRO A N 1
ATOM 915 C CA . PRO A 1 119 ? -12.025 2.712 26.430 1.00 98.38 119 PRO A CA 1
ATOM 916 C C . PRO A 1 119 ? -13.361 2.302 25.813 1.00 98.38 119 PRO A C 1
ATOM 918 O O . PRO A 1 119 ? -13.673 1.109 25.837 1.00 98.38 119 PRO A O 1
ATOM 921 N N . THR A 1 120 ? -14.116 3.242 25.238 1.00 98.06 120 THR A N 1
ATOM 922 C CA . THR A 1 120 ? -15.433 2.956 24.646 1.00 98.06 120 THR A CA 1
ATOM 923 C C . THR A 1 120 ? -15.297 2.018 23.445 1.00 98.06 120 THR A C 1
ATOM 925 O O . THR A 1 120 ? -15.900 0.947 23.405 1.00 98.06 120 THR A O 1
ATOM 928 N N . ILE A 1 121 ? -14.403 2.342 22.506 1.00 97.56 121 ILE A N 1
ATOM 929 C CA . ILE A 1 121 ? -14.151 1.516 21.312 1.00 97.56 121 ILE A CA 1
ATOM 930 C C . ILE A 1 121 ? -13.574 0.150 21.695 1.00 97.56 121 ILE A C 1
ATOM 932 O O . ILE A 1 121 ? -13.971 -0.876 21.142 1.00 97.56 121 ILE A O 1
ATOM 936 N N . LYS A 1 122 ? -12.656 0.102 22.665 1.00 97.88 122 LYS A N 1
ATOM 937 C CA . LYS A 1 122 ? -12.020 -1.137 23.134 1.00 97.88 122 LYS A CA 1
ATOM 938 C C . LYS A 1 122 ? -13.035 -2.183 23.596 1.00 97.88 122 LYS A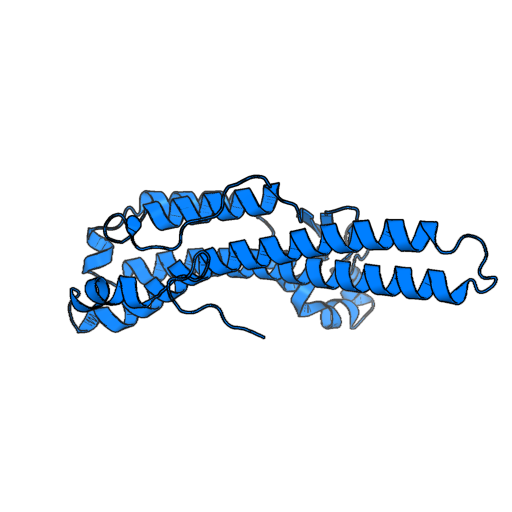 C 1
ATOM 940 O O . LYS A 1 122 ? -12.754 -3.375 23.437 1.00 97.88 122 LYS A O 1
ATOM 945 N N . GLN A 1 123 ? -14.150 -1.749 24.188 1.00 97.50 123 GLN A N 1
ATOM 946 C CA . GLN A 1 123 ? -15.213 -2.625 24.687 1.00 97.50 123 GLN A CA 1
ATOM 947 C C . GLN A 1 123 ? -16.069 -3.213 23.556 1.00 97.50 123 GLN A C 1
ATOM 949 O O . GLN A 1 123 ? -16.491 -4.362 23.673 1.00 97.50 123 GLN A O 1
ATOM 954 N N . ASN A 1 124 ? -16.250 -2.480 22.453 1.00 96.50 124 ASN A N 1
ATOM 955 C CA . ASN A 1 124 ? -17.157 -2.862 21.362 1.00 96.50 124 ASN A CA 1
ATOM 956 C C . ASN A 1 124 ? -16.445 -3.429 20.117 1.00 96.50 124 ASN A C 1
ATOM 958 O O . ASN A 1 124 ? -17.091 -3.970 19.222 1.00 96.50 124 ASN A O 1
ATOM 962 N N . ILE A 1 125 ? -15.115 -3.335 20.042 1.00 97.50 125 ILE A N 1
ATOM 963 C CA . ILE A 1 125 ? -14.336 -3.787 18.881 1.00 97.50 125 ILE A CA 1
ATOM 964 C C . ILE A 1 125 ? -14.123 -5.314 18.841 1.00 97.50 125 ILE A C 1
ATOM 966 O O . ILE A 1 125 ? -13.752 -5.956 19.832 1.00 97.50 125 ILE A O 1
ATOM 970 N N . GLU A 1 126 ? -14.222 -5.915 17.650 1.00 98.25 126 GLU A N 1
ATOM 971 C CA . GLU A 1 126 ? -13.890 -7.328 17.435 1.00 98.25 126 GLU A CA 1
ATOM 972 C C . GLU A 1 126 ? -12.364 -7.550 17.343 1.00 98.25 126 GLU A C 1
ATOM 974 O O . GLU A 1 126 ? -11.794 -7.773 16.271 1.00 98.25 126 GLU A O 1
ATOM 979 N N . HIS A 1 127 ? -11.659 -7.570 18.482 1.00 97.88 127 HIS A N 1
ATOM 980 C CA . HIS A 1 127 ? -10.190 -7.747 18.535 1.00 97.88 127 HIS A CA 1
ATOM 981 C C . HIS A 1 127 ? -9.660 -8.969 17.760 1.00 97.88 127 HIS A C 1
ATOM 983 O O . HIS A 1 127 ? -8.505 -8.985 17.323 1.00 97.88 127 HIS A O 1
ATOM 989 N N . ALA A 1 128 ? -10.470 -10.021 17.612 1.00 98.12 128 ALA A N 1
ATOM 990 C CA . ALA A 1 128 ? -10.113 -11.204 16.833 1.00 98.12 128 ALA A CA 1
ATOM 991 C C . ALA A 1 128 ? -9.924 -10.891 15.339 1.00 98.12 128 ALA A C 1
ATOM 993 O O . ALA A 1 128 ? -8.997 -11.429 14.728 1.00 98.12 128 ALA A O 1
ATOM 994 N N . ARG A 1 129 ? -10.730 -9.982 14.773 1.00 98.44 129 ARG A N 1
ATOM 995 C CA . ARG A 1 129 ? -10.637 -9.538 13.375 1.00 98.44 129 ARG A CA 1
ATOM 996 C C . ARG A 1 129 ? -9.353 -8.769 13.115 1.00 98.44 129 ARG A C 1
ATOM 998 O O . ARG A 1 129 ? -8.632 -9.109 12.184 1.00 98.44 129 ARG A O 1
ATOM 1005 N N . LEU A 1 130 ? -8.991 -7.831 13.993 1.00 98.38 130 LEU A N 1
ATOM 1006 C CA . LEU A 1 130 ? -7.720 -7.108 13.873 1.00 98.38 130 LEU A CA 1
ATOM 1007 C C . LEU A 1 130 ? -6.517 -8.055 13.932 1.00 98.38 130 LEU A C 1
ATOM 1009 O O . LEU A 1 130 ? -5.608 -7.955 13.110 1.00 98.38 130 LEU A O 1
ATOM 1013 N N . ARG A 1 131 ? -6.520 -9.025 14.859 1.00 98.38 131 ARG A N 1
ATOM 1014 C CA . ARG A 1 131 ? -5.461 -10.049 14.916 1.00 98.38 131 ARG A CA 1
ATOM 1015 C C . ARG A 1 131 ? -5.398 -10.877 13.632 1.00 98.38 131 ARG A C 1
ATOM 1017 O O . ARG A 1 131 ? -4.299 -11.160 13.155 1.00 98.38 131 ARG A O 1
ATOM 1024 N N . LEU A 1 132 ? -6.552 -11.261 13.083 1.00 98.31 132 LEU A N 1
ATOM 1025 C CA . LEU A 1 132 ? -6.640 -11.993 11.822 1.00 98.31 132 LEU A CA 1
ATOM 1026 C C . LEU A 1 132 ? -6.084 -11.166 10.656 1.00 98.31 132 LEU A C 1
ATOM 1028 O O . LEU A 1 132 ? -5.257 -11.684 9.909 1.00 98.31 132 LEU A O 1
ATOM 1032 N N . ALA A 1 133 ? -6.472 -9.894 10.534 1.00 98.44 133 ALA A N 1
ATOM 1033 C CA . ALA A 1 133 ? -5.973 -8.980 9.510 1.00 98.44 133 ALA A CA 1
ATOM 1034 C C . ALA A 1 133 ? -4.449 -8.814 9.592 1.00 98.44 133 ALA A C 1
ATOM 1036 O O . ALA A 1 133 ? -3.764 -8.998 8.589 1.00 98.44 133 ALA A O 1
ATOM 1037 N N . THR A 1 134 ? -3.895 -8.566 10.787 1.00 98.56 134 THR A N 1
ATOM 1038 C CA . THR A 1 134 ? -2.438 -8.462 10.981 1.00 98.56 134 THR A CA 1
ATOM 1039 C C . THR A 1 134 ? -1.721 -9.760 10.607 1.00 98.56 134 THR A C 1
ATOM 1041 O O . THR A 1 134 ? -0.708 -9.727 9.910 1.00 98.56 134 THR A O 1
ATOM 1044 N N . LYS A 1 135 ? -2.240 -10.916 11.047 1.00 98.56 135 LYS A N 1
ATOM 1045 C CA . LYS A 1 135 ? -1.656 -12.225 10.717 1.00 98.56 135 LYS A CA 1
ATOM 1046 C C . LYS A 1 135 ? -1.679 -12.470 9.210 1.00 98.56 135 LYS A C 1
ATOM 1048 O O . LYS A 1 135 ? -0.688 -12.942 8.664 1.00 98.56 135 LYS A O 1
ATOM 1053 N N . ARG A 1 136 ? -2.797 -12.154 8.553 1.00 98.56 136 ARG A N 1
ATOM 1054 C CA . ARG A 1 136 ? -2.955 -12.305 7.106 1.00 98.56 136 ARG A CA 1
ATOM 1055 C C . ARG A 1 136 ? -1.987 -11.394 6.358 1.00 98.56 136 ARG A C 1
ATOM 1057 O O . ARG A 1 136 ? -1.241 -11.897 5.534 1.00 98.56 136 ARG A O 1
ATOM 1064 N N . PHE A 1 137 ? -1.923 -10.110 6.708 1.00 98.69 137 PHE A N 1
ATOM 1065 C CA . PHE A 1 137 ? -0.991 -9.163 6.095 1.00 98.69 137 PHE A CA 1
ATOM 1066 C C . PHE A 1 137 ? 0.459 -9.648 6.175 1.00 98.69 137 PHE A C 1
ATOM 1068 O O . PHE A 1 137 ? 1.114 -9.777 5.150 1.00 98.69 137 PHE A O 1
ATOM 1075 N N . ARG A 1 138 ? 0.941 -10.009 7.371 1.00 98.50 138 ARG A N 1
ATOM 1076 C CA . ARG A 1 138 ? 2.325 -10.482 7.549 1.00 98.50 138 ARG A CA 1
ATOM 1077 C C . ARG A 1 138 ? 2.619 -11.801 6.833 1.00 98.50 138 ARG A C 1
ATOM 1079 O O . ARG A 1 138 ? 3.771 -12.075 6.532 1.00 98.50 138 ARG A O 1
ATOM 1086 N N . LYS A 1 139 ? 1.598 -12.629 6.602 1.00 98.44 139 LYS A N 1
ATOM 1087 C CA . LYS A 1 139 ? 1.736 -13.872 5.838 1.00 98.44 139 LYS A CA 1
ATOM 1088 C C . LYS A 1 139 ? 1.863 -13.596 4.338 1.00 98.44 139 LYS A C 1
ATOM 1090 O O . LYS A 1 139 ? 2.694 -14.219 3.694 1.00 98.44 139 LYS A O 1
ATOM 1095 N N . GLU A 1 140 ? 1.023 -12.716 3.797 1.00 98.44 140 GLU A N 1
ATOM 1096 C CA . GLU A 1 140 ? 1.008 -12.398 2.361 1.00 98.44 140 GLU A CA 1
ATOM 1097 C C . GLU A 1 140 ? 2.165 -11.464 1.964 1.00 98.44 140 GLU A C 1
ATOM 1099 O O . GLU A 1 140 ? 2.659 -11.536 0.844 1.00 98.44 140 GLU A O 1
ATOM 1104 N N . PHE A 1 141 ? 2.632 -10.624 2.892 1.00 98.31 141 PHE A N 1
ATOM 1105 C CA . PHE A 1 141 ? 3.699 -9.646 2.673 1.00 98.31 141 PHE A CA 1
ATOM 1106 C C . PHE A 1 141 ? 4.790 -9.770 3.745 1.00 98.31 141 PHE A C 1
ATOM 1108 O O . PHE A 1 141 ? 4.956 -8.853 4.549 1.00 98.31 141 PHE A O 1
ATOM 1115 N N . PRO A 1 142 ? 5.530 -10.890 3.812 1.00 98.12 142 PRO A N 1
ATOM 1116 C CA . PRO A 1 142 ? 6.540 -11.099 4.853 1.00 98.12 142 PRO A CA 1
ATOM 1117 C C . PRO A 1 142 ? 7.674 -10.062 4.801 1.00 98.12 142 PRO A C 1
ATOM 1119 O O . PRO A 1 142 ? 8.167 -9.641 5.847 1.00 98.12 142 PRO A O 1
ATOM 1122 N N . ASP A 1 143 ? 8.013 -9.576 3.605 1.00 97.56 143 ASP A N 1
ATOM 1123 C CA . ASP A 1 143 ? 9.191 -8.734 3.368 1.00 97.56 143 ASP A CA 1
ATOM 1124 C C . ASP A 1 143 ? 8.885 -7.234 3.249 1.00 97.56 143 ASP A C 1
ATOM 1126 O O . ASP A 1 143 ? 9.738 -6.454 2.825 1.00 97.56 143 ASP A O 1
ATOM 1130 N N . PHE A 1 144 ? 7.682 -6.783 3.625 1.00 98.31 144 PHE A N 1
ATOM 1131 C CA . PHE A 1 144 ? 7.254 -5.391 3.416 1.00 98.31 144 PHE A CA 1
ATOM 1132 C C . PHE A 1 144 ? 8.210 -4.346 4.027 1.00 98.31 144 PHE A C 1
ATOM 1134 O O . PHE A 1 144 ? 8.451 -3.291 3.438 1.00 98.31 144 PHE A O 1
ATOM 1141 N N . GLU A 1 145 ? 8.797 -4.633 5.195 1.00 98.19 145 GLU A N 1
ATOM 1142 C CA . GLU A 1 145 ? 9.785 -3.746 5.823 1.00 98.19 145 GLU A CA 1
ATOM 1143 C C . GLU A 1 145 ? 11.100 -3.728 5.045 1.00 98.19 145 GLU A C 1
ATOM 1145 O O . GLU A 1 145 ? 11.721 -2.675 4.887 1.00 98.19 145 GLU A O 1
ATOM 1150 N N . MET A 1 146 ? 11.519 -4.882 4.528 1.00 97.31 146 MET A N 1
ATOM 1151 C CA . MET A 1 146 ? 12.777 -5.009 3.801 1.00 97.31 146 MET A CA 1
ATOM 1152 C C . MET A 1 146 ? 12.687 -4.366 2.419 1.00 97.31 146 MET A C 1
ATOM 1154 O O . MET A 1 146 ? 13.600 -3.634 2.034 1.00 97.31 146 MET A O 1
ATOM 1158 N N . MET A 1 147 ? 11.534 -4.498 1.761 1.00 96.56 147 MET A N 1
ATOM 1159 C CA . MET A 1 147 ? 11.182 -3.748 0.555 1.00 96.56 147 MET A CA 1
ATOM 1160 C C . MET A 1 147 ? 11.266 -2.233 0.793 1.00 96.56 147 MET A C 1
ATOM 1162 O O . MET A 1 147 ? 11.934 -1.525 0.040 1.00 96.56 147 MET A O 1
ATOM 1166 N N . ARG A 1 148 ? 10.683 -1.716 1.885 1.00 97.38 148 ARG A N 1
ATOM 1167 C CA . ARG A 1 148 ? 10.792 -0.289 2.245 1.00 97.38 148 ARG A CA 1
ATOM 1168 C C . ARG A 1 148 ? 12.233 0.149 2.477 1.00 97.38 148 ARG A C 1
ATOM 1170 O O . ARG A 1 148 ? 12.627 1.230 2.044 1.00 97.38 148 ARG A O 1
ATOM 1177 N N . HIS A 1 149 ? 13.031 -0.647 3.186 1.00 95.12 149 HIS A N 1
ATOM 1178 C CA . HIS A 1 149 ? 14.446 -0.333 3.389 1.00 95.12 149 HIS A CA 1
ATOM 1179 C C . HIS A 1 149 ? 15.198 -0.238 2.068 1.00 95.12 149 HIS A C 1
ATOM 1181 O O . HIS A 1 149 ? 15.945 0.712 1.863 1.00 95.12 149 HIS A O 1
ATOM 1187 N N . ALA A 1 150 ? 14.968 -1.174 1.160 1.00 94.31 150 ALA A N 1
ATOM 1188 C CA . ALA A 1 150 ? 15.632 -1.189 -0.130 1.00 94.31 150 ALA A CA 1
ATOM 1189 C C . ALA A 1 150 ? 15.157 -0.092 -1.084 1.00 94.31 150 ALA A C 1
ATOM 1191 O O . ALA A 1 150 ? 15.986 0.454 -1.806 1.00 94.31 150 ALA A O 1
ATOM 1192 N N . VAL A 1 151 ? 13.888 0.320 -1.034 1.00 95.88 151 VAL A N 1
ATOM 1193 C CA . VAL A 1 151 ? 13.411 1.500 -1.776 1.00 95.88 151 VAL A CA 1
ATOM 1194 C C . VAL A 1 151 ? 13.961 2.804 -1.187 1.00 95.88 151 VAL A C 1
ATOM 1196 O O . VAL A 1 151 ? 14.393 3.677 -1.941 1.00 95.88 151 VAL A O 1
ATOM 1199 N N . GLY A 1 152 ? 13.960 2.947 0.141 1.00 94.75 152 GLY A N 1
ATOM 1200 C CA . GLY A 1 152 ? 14.325 4.193 0.824 1.00 94.75 152 GLY A CA 1
ATOM 1201 C C . GLY A 1 152 ? 15.830 4.444 0.949 1.00 94.75 152 GLY A C 1
ATOM 1202 O O . GLY A 1 152 ? 16.255 5.594 0.918 1.00 94.75 152 GLY A O 1
ATOM 1203 N N . HIS A 1 153 ? 16.641 3.387 1.041 1.00 93.38 153 HIS A N 1
ATOM 1204 C CA . HIS A 1 153 ? 18.081 3.476 1.336 1.00 93.38 153 HIS A CA 1
ATOM 1205 C C . HIS A 1 153 ? 18.961 3.083 0.147 1.00 93.38 153 HIS A C 1
ATOM 1207 O O . HIS A 1 153 ? 20.071 2.574 0.299 1.00 93.38 153 HIS A O 1
ATOM 1213 N N . ARG A 1 154 ? 18.463 3.335 -1.068 1.00 89.50 154 ARG A N 1
ATOM 1214 C CA . ARG A 1 154 ? 19.144 3.017 -2.331 1.00 89.50 154 ARG A CA 1
ATOM 1215 C C . ARG A 1 154 ? 20.567 3.586 -2.381 1.00 89.50 154 ARG A C 1
ATOM 1217 O O . ARG A 1 154 ? 21.520 2.839 -2.572 1.00 89.50 154 ARG A O 1
ATOM 1224 N N . ALA A 1 155 ? 20.729 4.888 -2.141 1.00 92.69 155 ALA A N 1
ATOM 1225 C CA . ALA A 1 155 ? 22.041 5.539 -2.208 1.00 92.69 155 ALA A CA 1
ATOM 1226 C C . ALA A 1 155 ? 23.052 4.949 -1.204 1.00 92.69 155 ALA A C 1
ATOM 1228 O O . ALA A 1 155 ? 24.226 4.780 -1.536 1.00 92.69 155 ALA A O 1
ATOM 1229 N N . GLU A 1 156 ? 22.592 4.577 -0.005 1.00 93.38 156 GLU A N 1
ATOM 1230 C CA . GLU A 1 156 ? 23.424 3.955 1.031 1.00 93.38 156 GLU A CA 1
ATOM 1231 C C . GLU A 1 156 ? 23.886 2.549 0.621 1.00 93.38 156 GLU A C 1
ATOM 1233 O O . GLU A 1 156 ? 25.069 2.211 0.767 1.00 93.38 156 GLU A O 1
ATOM 1238 N N . ALA A 1 157 ? 22.992 1.753 0.023 1.00 92.38 157 ALA A N 1
ATOM 1239 C CA . ALA A 1 157 ? 23.301 0.411 -0.475 1.00 92.38 157 ALA A CA 1
ATOM 1240 C C . ALA A 1 157 ? 24.365 0.419 -1.593 1.00 92.38 157 ALA A C 1
ATOM 1242 O O . ALA A 1 157 ? 25.112 -0.545 -1.752 1.00 92.38 157 ALA A O 1
ATOM 1243 N N . THR A 1 158 ? 24.489 1.528 -2.331 1.00 95.62 158 THR A N 1
ATOM 1244 C CA . THR A 1 158 ? 25.491 1.718 -3.397 1.00 95.62 158 THR A CA 1
ATOM 1245 C C . THR A 1 158 ? 26.668 2.614 -3.011 1.00 95.62 158 THR A C 1
ATOM 1247 O O . THR A 1 158 ? 27.506 2.919 -3.854 1.00 95.62 158 THR A O 1
ATOM 1250 N N . SER A 1 159 ? 26.771 3.031 -1.747 1.00 96.88 159 SER A N 1
ATOM 1251 C CA . SER A 1 159 ? 27.803 3.978 -1.290 1.00 96.88 159 SER A CA 1
ATOM 1252 C C . SER A 1 159 ? 29.240 3.447 -1.386 1.00 96.88 159 SER A C 1
ATOM 1254 O O . SER A 1 159 ? 30.195 4.220 -1.418 1.00 96.88 159 SER A O 1
ATOM 1256 N N . SER A 1 160 ? 29.423 2.123 -1.415 1.00 97.50 160 SER A N 1
ATOM 1257 C CA . SER A 1 160 ? 30.729 1.479 -1.564 1.00 97.50 160 SER A CA 1
ATOM 1258 C C . SER A 1 160 ? 30.593 0.062 -2.116 1.00 97.50 160 SER A C 1
ATOM 1260 O O . SER A 1 160 ? 29.559 -0.584 -1.944 1.00 97.50 160 SER A O 1
ATOM 1262 N N . LEU A 1 161 ? 31.672 -0.483 -2.690 1.00 97.12 161 LEU A N 1
ATOM 1263 C CA . LEU A 1 161 ? 31.711 -1.886 -3.127 1.00 97.12 161 LEU A CA 1
ATOM 1264 C C . LEU A 1 161 ? 31.437 -2.865 -1.972 1.00 97.12 161 LEU A C 1
ATOM 1266 O O . LEU A 1 161 ? 30.841 -3.919 -2.183 1.00 97.12 161 LEU A O 1
ATOM 1270 N N . ARG A 1 162 ? 31.858 -2.526 -0.744 1.00 97.50 162 ARG A N 1
ATOM 1271 C CA . ARG A 1 162 ? 31.543 -3.320 0.453 1.00 97.50 162 ARG A CA 1
ATOM 1272 C C . ARG A 1 162 ? 30.036 -3.329 0.721 1.00 97.50 162 ARG A C 1
ATOM 1274 O O . ARG A 1 162 ? 29.505 -4.399 0.993 1.00 97.50 162 ARG A O 1
ATOM 1281 N N . SER A 1 163 ? 29.375 -2.173 0.616 1.00 95.88 163 SER A N 1
ATOM 1282 C CA . SER A 1 163 ? 27.918 -2.052 0.778 1.00 95.88 163 SER A CA 1
ATOM 1283 C C . SER A 1 163 ? 27.184 -2.883 -0.275 1.00 95.88 163 SER A C 1
ATOM 1285 O O . SER A 1 163 ? 26.408 -3.769 0.071 1.00 95.88 163 SER A O 1
ATOM 1287 N N . VAL A 1 164 ? 27.553 -2.722 -1.552 1.00 96.88 164 VAL A N 1
ATOM 1288 C CA . VAL A 1 164 ? 26.991 -3.512 -2.660 1.00 96.88 164 VAL A CA 1
ATOM 1289 C C . VAL A 1 164 ? 27.117 -5.010 -2.379 1.00 96.88 164 VAL A C 1
ATOM 1291 O O . VAL A 1 164 ? 26.120 -5.725 -2.443 1.00 96.88 164 VAL A O 1
ATOM 1294 N N . LYS A 1 165 ? 28.305 -5.490 -1.982 1.00 96.88 165 LYS A N 1
ATOM 1295 C CA . LYS A 1 165 ? 28.523 -6.905 -1.630 1.00 96.88 165 LYS A CA 1
ATOM 1296 C C . LYS A 1 165 ? 27.669 -7.364 -0.445 1.00 96.88 165 LYS A C 1
ATOM 1298 O O . LYS A 1 165 ? 27.131 -8.461 -0.499 1.00 96.88 165 LYS A O 1
ATOM 1303 N N . ALA A 1 166 ? 27.522 -6.543 0.596 1.00 95.88 166 ALA A N 1
ATOM 1304 C CA . ALA A 1 166 ? 26.709 -6.869 1.771 1.00 95.88 166 ALA A CA 1
ATOM 1305 C C . ALA A 1 166 ? 25.205 -6.969 1.456 1.00 95.88 166 ALA A C 1
ATOM 1307 O O . ALA A 1 166 ? 24.476 -7.707 2.117 1.00 95.88 166 ALA A O 1
ATOM 1308 N N . HIS A 1 167 ? 24.740 -6.238 0.443 1.00 96.50 167 HIS A N 1
ATOM 1309 C CA . HIS A 1 167 ? 23.350 -6.269 -0.003 1.00 96.50 167 HIS A CA 1
ATOM 1310 C C . HIS A 1 167 ? 23.109 -7.201 -1.198 1.00 96.50 167 HIS A C 1
ATOM 1312 O O . HIS A 1 167 ? 21.960 -7.346 -1.598 1.00 96.50 167 HIS A O 1
ATOM 1318 N N . SER A 1 168 ? 24.147 -7.838 -1.748 1.00 96.50 168 SER A N 1
ATOM 1319 C CA . SER A 1 168 ? 24.032 -8.765 -2.881 1.00 96.50 168 SER A CA 1
ATOM 1320 C C . SER A 1 168 ? 23.531 -10.134 -2.432 1.00 96.50 168 SER A C 1
ATOM 1322 O O . SER A 1 168 ? 24.042 -10.675 -1.455 1.00 96.50 168 SER A O 1
ATOM 1324 N N . ALA A 1 169 ? 22.622 -10.741 -3.188 1.00 96.94 169 ALA A N 1
ATOM 1325 C CA . ALA A 1 169 ? 22.193 -12.123 -2.992 1.00 96.94 169 ALA A CA 1
ATOM 1326 C C . ALA A 1 169 ? 22.833 -13.012 -4.069 1.00 96.94 169 ALA A C 1
ATOM 1328 O O . ALA A 1 169 ? 22.803 -12.683 -5.253 1.00 96.94 169 ALA A O 1
ATOM 1329 N N . GLY A 1 170 ? 23.519 -14.087 -3.666 1.00 96.44 170 GLY A N 1
ATOM 1330 C CA . GLY A 1 170 ? 24.243 -14.956 -4.610 1.00 96.44 170 GLY A CA 1
ATOM 1331 C C . GLY A 1 170 ? 25.320 -14.236 -5.443 1.00 96.44 170 GLY A C 1
ATOM 1332 O O . GLY A 1 170 ? 25.637 -14.669 -6.545 1.00 96.44 170 GLY A O 1
ATOM 1333 N N . GLY A 1 171 ? 25.859 -13.115 -4.947 1.00 96.38 171 GLY A N 1
ATOM 1334 C CA . GLY A 1 171 ? 26.816 -12.275 -5.680 1.00 96.38 171 GLY A CA 1
ATOM 1335 C C . GLY A 1 171 ? 26.187 -11.304 -6.687 1.00 96.38 171 GLY A C 1
ATOM 1336 O O . GLY A 1 171 ? 26.919 -10.561 -7.337 1.00 96.38 171 GLY A O 1
ATOM 1337 N N . VAL A 1 172 ? 24.856 -11.269 -6.793 1.00 96.75 172 VAL A N 1
ATOM 1338 C CA . VAL A 1 172 ? 24.115 -10.347 -7.658 1.00 96.75 172 VAL A CA 1
ATOM 1339 C C . VAL A 1 172 ? 23.501 -9.237 -6.812 1.00 96.75 172 VAL A C 1
ATOM 1341 O O . VAL A 1 172 ? 22.868 -9.496 -5.791 1.00 96.75 172 VAL A O 1
ATOM 1344 N N . PHE A 1 173 ? 23.672 -7.992 -7.251 1.00 96.56 173 PHE A N 1
ATOM 1345 C CA . PHE A 1 173 ? 23.029 -6.830 -6.647 1.00 96.56 173 PHE A CA 1
ATOM 1346 C C . PHE A 1 173 ? 21.920 -6.310 -7.564 1.00 96.56 173 PHE A C 1
ATOM 1348 O O . PHE A 1 173 ? 22.192 -5.902 -8.692 1.00 96.56 173 PHE A O 1
ATOM 1355 N N . ILE A 1 174 ? 20.678 -6.307 -7.077 1.00 95.94 174 ILE A N 1
ATOM 1356 C CA . ILE A 1 174 ? 19.505 -5.798 -7.793 1.00 95.94 174 ILE A CA 1
ATOM 1357 C C . ILE A 1 174 ? 19.024 -4.537 -7.083 1.00 95.94 174 ILE A C 1
ATOM 1359 O O . ILE A 1 174 ? 18.490 -4.587 -5.974 1.00 95.94 174 ILE A O 1
ATOM 1363 N N . PHE A 1 175 ? 19.174 -3.397 -7.753 1.00 89.12 175 PHE A N 1
ATOM 1364 C CA . PHE A 1 175 ? 18.858 -2.073 -7.211 1.00 89.12 175 PHE A CA 1
ATOM 1365 C C . PHE A 1 175 ? 17.355 -1.733 -7.214 1.00 89.12 175 PHE A C 1
ATOM 1367 O O . PHE A 1 175 ? 16.977 -0.583 -6.988 1.00 89.12 175 PHE A O 1
ATOM 1374 N N . GLY A 1 176 ? 16.499 -2.716 -7.489 1.00 92.81 176 GLY A N 1
ATOM 1375 C CA . GLY A 1 176 ? 15.124 -2.537 -7.940 1.00 92.81 176 GLY A CA 1
ATOM 1376 C C . GLY A 1 176 ? 15.044 -2.789 -9.440 1.00 92.81 176 GLY A C 1
ATOM 1377 O O . GLY A 1 176 ? 15.599 -2.027 -10.224 1.00 92.81 176 GLY A O 1
ATOM 1378 N N . SER A 1 177 ? 14.383 -3.872 -9.823 1.00 95.56 177 SER A N 1
ATOM 1379 C CA . SER A 1 177 ? 14.113 -4.243 -11.208 1.00 95.56 177 SER A CA 1
ATOM 1380 C C . SER A 1 177 ? 12.670 -4.711 -11.291 1.00 95.56 177 SER A C 1
ATOM 1382 O O . SER A 1 177 ? 12.230 -5.488 -10.444 1.00 95.56 177 SER A O 1
ATOM 1384 N N . LEU A 1 178 ? 11.927 -4.195 -12.266 1.00 97.19 178 LEU A N 1
ATOM 1385 C CA . LEU A 1 178 ? 10.596 -4.689 -12.576 1.00 97.19 178 LEU A CA 1
ATOM 1386 C C . LEU A 1 178 ? 10.711 -5.653 -13.754 1.00 97.19 178 LEU A C 1
ATOM 1388 O O . LEU A 1 178 ? 11.085 -5.247 -14.852 1.00 97.19 178 LEU A O 1
ATOM 1392 N N . GLU A 1 179 ? 10.381 -6.920 -13.527 1.00 95.88 179 GLU A N 1
ATOM 1393 C CA . GLU A 1 179 ? 10.235 -7.899 -14.599 1.00 95.88 179 GLU A CA 1
ATOM 1394 C C . GLU A 1 179 ? 8.765 -8.311 -14.704 1.00 95.88 179 GLU A C 1
ATOM 1396 O O . GLU A 1 179 ? 8.186 -8.881 -13.771 1.00 95.88 179 GLU A O 1
ATOM 1401 N N . ARG A 1 180 ? 8.153 -8.008 -15.857 1.00 91.94 180 ARG A N 1
ATOM 1402 C CA . ARG A 1 180 ? 6.711 -8.146 -16.119 1.00 91.94 180 ARG A CA 1
ATOM 1403 C C . ARG A 1 180 ? 5.889 -7.316 -15.127 1.00 91.94 180 ARG A C 1
ATOM 1405 O O . ARG A 1 180 ? 5.622 -6.152 -15.367 1.00 91.94 180 ARG A O 1
ATOM 1412 N N . ARG A 1 181 ? 5.535 -7.905 -13.987 1.00 97.62 181 ARG A N 1
ATOM 1413 C CA . ARG A 1 181 ? 4.769 -7.279 -12.898 1.00 97.62 181 ARG A CA 1
ATOM 1414 C C . ARG A 1 181 ? 5.365 -7.575 -11.525 1.00 97.62 181 ARG A C 1
ATOM 1416 O O . ARG A 1 181 ? 4.713 -7.347 -10.518 1.00 97.62 181 ARG A O 1
ATOM 1423 N N . THR A 1 182 ? 6.575 -8.126 -11.458 1.00 98.25 182 THR A N 1
ATOM 1424 C CA . THR A 1 182 ? 7.233 -8.438 -10.184 1.00 98.25 182 THR A CA 1
ATOM 1425 C C . THR A 1 182 ? 8.391 -7.489 -9.975 1.00 98.25 182 THR A C 1
ATOM 1427 O O . THR A 1 182 ? 9.330 -7.456 -10.769 1.00 98.25 182 THR A O 1
ATOM 1430 N N . TYR A 1 183 ? 8.305 -6.695 -8.915 1.00 98.25 183 TYR A N 1
ATOM 1431 C CA . TYR A 1 183 ? 9.366 -5.792 -8.518 1.00 98.25 183 TYR A CA 1
ATOM 1432 C C . TYR A 1 183 ? 10.300 -6.499 -7.549 1.00 98.25 183 TYR A C 1
ATOM 1434 O O . TYR A 1 183 ? 9.880 -6.872 -6.454 1.00 98.25 183 TYR A O 1
ATOM 1442 N N . THR A 1 184 ? 11.553 -6.673 -7.955 1.00 97.88 184 THR A N 1
ATOM 1443 C CA . THR A 1 184 ? 12.566 -7.428 -7.218 1.00 97.88 184 THR A CA 1
ATOM 1444 C C . THR A 1 184 ? 13.751 -6.546 -6.849 1.00 97.88 184 THR A C 1
ATOM 1446 O O . THR A 1 184 ? 14.178 -5.672 -7.605 1.00 97.88 184 THR A O 1
ATOM 1449 N N . MET A 1 185 ? 14.317 -6.793 -5.674 1.00 97.44 185 MET A N 1
ATOM 1450 C CA . MET A 1 185 ? 15.499 -6.110 -5.155 1.00 97.44 185 MET A CA 1
ATOM 1451 C C . MET A 1 185 ? 16.310 -7.040 -4.260 1.00 97.44 185 MET A C 1
ATOM 1453 O O . MET A 1 185 ? 15.786 -8.021 -3.737 1.00 97.44 185 MET A O 1
ATOM 1457 N N . THR A 1 186 ? 17.586 -6.721 -4.062 1.00 96.94 186 THR A N 1
ATOM 1458 C CA . THR A 1 186 ? 18.432 -7.437 -3.102 1.00 96.94 186 THR A CA 1
ATOM 1459 C C . THR A 1 186 ? 18.729 -6.563 -1.899 1.00 96.94 186 THR A C 1
ATOM 1461 O O . THR A 1 186 ? 19.132 -5.406 -2.040 1.00 96.94 186 THR A O 1
ATOM 1464 N N . MET A 1 187 ? 18.540 -7.112 -0.704 1.00 96.31 187 MET A N 1
ATOM 1465 C CA . MET A 1 187 ? 18.790 -6.401 0.543 1.00 96.31 187 MET A CA 1
ATOM 1466 C C . MET A 1 187 ? 19.187 -7.387 1.631 1.00 96.31 187 MET A C 1
ATOM 1468 O O . MET A 1 187 ? 18.508 -8.386 1.852 1.00 96.31 187 MET A O 1
ATOM 1472 N N . LYS A 1 188 ? 20.294 -7.082 2.319 1.00 95.31 188 LYS A N 1
ATOM 1473 C CA . LYS A 1 188 ? 20.865 -7.899 3.404 1.00 95.31 188 LYS A CA 1
ATOM 1474 C C . LYS A 1 188 ? 21.137 -9.352 2.987 1.00 95.31 188 LYS A C 1
ATOM 1476 O O . LYS A 1 188 ? 20.925 -10.270 3.769 1.00 95.31 188 LYS A O 1
ATOM 1481 N N . GLY A 1 189 ? 21.616 -9.545 1.760 1.00 95.69 189 GLY A N 1
ATOM 1482 C CA . GLY A 1 189 ? 22.008 -10.862 1.263 1.00 95.69 189 GLY A CA 1
ATOM 1483 C C . GLY A 1 189 ? 20.874 -11.717 0.697 1.00 95.69 189 GLY A C 1
ATOM 1484 O O . GLY A 1 189 ? 21.141 -12.856 0.329 1.00 95.69 189 GLY A O 1
ATOM 1485 N N . ASP A 1 190 ? 19.650 -11.189 0.605 1.00 97.62 190 ASP A N 1
ATOM 1486 C CA . ASP A 1 190 ? 18.478 -11.937 0.133 1.00 97.62 190 ASP A CA 1
ATOM 1487 C C . ASP A 1 190 ? 17.699 -11.188 -0.961 1.00 97.62 190 ASP A C 1
ATOM 1489 O O . ASP A 1 190 ? 17.854 -9.969 -1.122 1.00 97.62 190 ASP A O 1
ATOM 1493 N N . HIS A 1 191 ? 16.876 -11.922 -1.710 1.00 97.19 191 HIS A N 1
ATOM 1494 C CA . HIS A 1 191 ? 15.965 -11.400 -2.725 1.00 97.19 191 HIS A CA 1
ATOM 1495 C C . HIS A 1 191 ? 14.597 -11.098 -2.118 1.00 97.19 191 HIS A C 1
ATOM 1497 O O . HIS A 1 191 ? 13.946 -11.970 -1.557 1.00 97.19 191 HIS A O 1
ATOM 1503 N N . HIS A 1 192 ? 14.119 -9.877 -2.331 1.00 97.62 192 HIS A N 1
ATOM 1504 C CA . HIS A 1 192 ? 12.790 -9.437 -1.914 1.00 97.62 192 HIS A CA 1
ATOM 1505 C C . HIS A 1 192 ? 11.986 -9.106 -3.158 1.00 97.62 192 HIS A C 1
ATOM 1507 O O . HIS A 1 192 ? 12.509 -8.456 -4.068 1.00 97.62 192 HIS A O 1
ATOM 1513 N N . SER A 1 193 ? 10.746 -9.586 -3.226 1.00 97.94 193 SER A N 1
ATOM 1514 C CA . SER A 1 193 ? 9.900 -9.415 -4.407 1.00 97.94 193 SER A CA 1
ATOM 1515 C C . SER A 1 193 ? 8.470 -9.041 -4.040 1.00 97.94 193 SER A C 1
ATOM 1517 O O . SER A 1 193 ? 7.926 -9.517 -3.047 1.00 97.94 193 SER A O 1
ATOM 1519 N N . LEU A 1 194 ? 7.848 -8.217 -4.879 1.00 98.50 194 LEU A N 1
ATOM 1520 C CA . LEU A 1 194 ? 6.448 -7.825 -4.765 1.00 98.50 194 LEU A CA 1
ATOM 1521 C C . LEU A 1 194 ? 5.776 -7.887 -6.135 1.00 98.50 194 LEU A C 1
ATOM 1523 O O . LEU A 1 194 ? 6.217 -7.224 -7.071 1.00 98.50 194 LEU A O 1
ATOM 1527 N N . ALA A 1 195 ? 4.690 -8.650 -6.239 1.00 98.50 195 ALA A N 1
ATOM 1528 C CA . ALA A 1 195 ? 3.829 -8.628 -7.416 1.00 98.50 195 ALA A CA 1
ATOM 1529 C C . ALA A 1 195 ? 2.960 -7.359 -7.415 1.00 98.50 195 ALA A C 1
ATOM 1531 O O . ALA A 1 195 ? 2.306 -7.049 -6.416 1.00 98.50 195 ALA A O 1
ATOM 1532 N N . ILE A 1 196 ? 2.940 -6.646 -8.536 1.00 98.38 196 ILE A N 1
ATOM 1533 C CA . ILE A 1 196 ? 2.229 -5.384 -8.754 1.00 98.38 196 ILE A CA 1
ATOM 1534 C C . ILE A 1 196 ? 1.134 -5.632 -9.780 1.00 98.38 196 ILE A C 1
ATOM 1536 O O . ILE A 1 196 ? 1.245 -5.312 -10.961 1.00 98.38 196 ILE A O 1
ATOM 1540 N N . ASP A 1 197 ? 0.079 -6.280 -9.305 1.00 97.75 197 ASP A N 1
ATOM 1541 C CA . ASP A 1 197 ? -1.052 -6.695 -10.116 1.00 97.75 197 ASP A CA 1
ATOM 1542 C C . ASP A 1 197 ? -2.377 -6.527 -9.353 1.00 97.75 197 ASP A C 1
ATOM 1544 O O . ASP A 1 197 ? -2.429 -6.200 -8.157 1.00 97.75 197 ASP A O 1
ATOM 1548 N N . HIS A 1 198 ? -3.483 -6.772 -10.056 1.00 96.50 198 HIS A N 1
ATOM 1549 C CA . HIS A 1 198 ? -4.818 -6.714 -9.466 1.00 96.50 198 HIS A CA 1
ATOM 1550 C C . HIS A 1 198 ? -5.006 -7.720 -8.324 1.00 96.50 198 HIS A C 1
ATOM 1552 O O . HIS A 1 198 ? -5.784 -7.452 -7.408 1.00 96.50 198 HIS A O 1
ATOM 1558 N N . ARG A 1 199 ? -4.305 -8.860 -8.327 1.00 96.94 199 ARG A N 1
ATOM 1559 C CA . ARG A 1 199 ? -4.421 -9.870 -7.267 1.00 96.94 199 ARG A CA 1
ATOM 1560 C C . ARG A 1 199 ? -3.817 -9.365 -5.957 1.00 96.94 199 ARG A C 1
ATOM 1562 O O . ARG A 1 199 ? -4.431 -9.546 -4.901 1.00 96.94 199 ARG A O 1
ATOM 1569 N N . THR A 1 200 ? -2.661 -8.709 -6.006 1.00 97.94 200 THR A N 1
ATOM 1570 C CA . THR A 1 200 ? -2.067 -8.056 -4.835 1.00 97.94 200 THR A CA 1
ATOM 1571 C C . THR A 1 200 ? -2.983 -6.953 -4.314 1.00 97.94 200 THR A C 1
ATOM 1573 O O . THR A 1 200 ? -3.270 -6.915 -3.115 1.00 97.94 200 THR A O 1
ATOM 1576 N N . ARG A 1 201 ? -3.540 -6.122 -5.207 1.00 97.38 201 ARG A N 1
ATOM 1577 C CA . ARG A 1 201 ? -4.535 -5.101 -4.837 1.00 97.38 201 ARG A CA 1
ATOM 1578 C C . ARG A 1 201 ? -5.737 -5.712 -4.109 1.00 97.38 201 ARG A C 1
ATOM 1580 O O . ARG A 1 201 ? -6.125 -5.228 -3.049 1.00 97.38 201 ARG A O 1
ATOM 1587 N N . LEU A 1 202 ? -6.318 -6.784 -4.652 1.00 96.69 202 LEU A N 1
ATOM 1588 C CA . LEU A 1 202 ? -7.463 -7.469 -4.043 1.00 96.69 202 LEU A CA 1
ATOM 1589 C C . LEU A 1 202 ? -7.103 -8.073 -2.683 1.00 96.69 202 LEU A C 1
ATOM 1591 O O . LEU A 1 202 ? -7.891 -7.980 -1.748 1.00 96.69 202 LEU A O 1
ATOM 1595 N N . THR A 1 203 ? -5.892 -8.612 -2.535 1.00 97.81 203 THR A N 1
ATOM 1596 C CA . THR A 1 203 ? -5.390 -9.089 -1.239 1.00 97.81 203 THR A CA 1
ATOM 1597 C C . THR A 1 203 ? -5.365 -7.965 -0.195 1.00 97.81 203 THR A C 1
ATOM 1599 O O . THR A 1 203 ? -5.852 -8.164 0.920 1.00 97.81 203 THR A O 1
ATOM 1602 N N . LEU A 1 204 ? -4.862 -6.775 -0.548 1.00 98.00 204 LEU A N 1
ATOM 1603 C CA . LEU A 1 204 ? -4.882 -5.598 0.334 1.00 98.00 204 LEU A CA 1
ATOM 1604 C C . LEU A 1 204 ? -6.318 -5.167 0.667 1.00 98.00 204 LEU A C 1
ATOM 1606 O O . LEU A 1 204 ? -6.639 -4.969 1.840 1.00 98.00 204 LEU A O 1
ATOM 1610 N N . ALA A 1 205 ? -7.199 -5.097 -0.335 1.00 97.50 205 ALA A N 1
ATOM 1611 C CA . ALA A 1 205 ? -8.608 -4.752 -0.148 1.00 97.50 205 ALA A CA 1
ATOM 1612 C C . ALA A 1 205 ? -9.317 -5.732 0.801 1.00 97.50 205 ALA A C 1
ATOM 1614 O O . ALA A 1 205 ? -10.028 -5.328 1.718 1.00 97.50 205 ALA A O 1
ATOM 1615 N N . GLU A 1 206 ? -9.092 -7.035 0.651 1.00 97.12 206 GLU A N 1
ATOM 1616 C CA . GLU A 1 206 ? -9.678 -8.029 1.545 1.00 97.12 206 GLU A CA 1
ATOM 1617 C C . GLU A 1 206 ? -9.159 -7.912 2.980 1.00 97.12 206 GLU A C 1
ATOM 1619 O O . GLU A 1 206 ? -9.931 -8.100 3.922 1.00 97.12 206 GLU A O 1
ATOM 1624 N N . ILE A 1 207 ? -7.874 -7.601 3.171 1.00 98.31 207 ILE A N 1
ATOM 1625 C CA . ILE A 1 207 ? -7.320 -7.348 4.506 1.00 98.31 207 ILE A CA 1
ATOM 1626 C C . ILE A 1 207 ? -7.958 -6.092 5.109 1.00 98.31 207 ILE A C 1
ATOM 1628 O O . ILE A 1 207 ? -8.393 -6.142 6.260 1.00 98.31 207 ILE A O 1
ATOM 1632 N N . ALA A 1 208 ? -8.076 -5.004 4.343 1.00 98.19 208 ALA A N 1
ATOM 1633 C CA . ALA A 1 208 ? -8.739 -3.775 4.779 1.00 98.19 208 ALA A CA 1
ATOM 1634 C C . ALA A 1 208 ? -10.200 -4.033 5.180 1.00 98.19 208 ALA A C 1
ATOM 1636 O O . ALA A 1 208 ? -10.645 -3.562 6.222 1.00 98.19 208 ALA A O 1
ATOM 1637 N N . ARG A 1 209 ? -10.922 -4.877 4.434 1.00 97.31 209 ARG A N 1
ATOM 1638 C CA . ARG A 1 209 ? -12.293 -5.277 4.780 1.00 97.31 209 ARG A CA 1
ATOM 1639 C C . ARG A 1 209 ? -12.365 -6.008 6.122 1.00 97.31 209 ARG A C 1
ATOM 1641 O O . ARG A 1 209 ? -13.280 -5.765 6.897 1.00 97.31 209 ARG A O 1
ATOM 1648 N N . VAL A 1 210 ? -11.401 -6.884 6.420 1.00 98.38 210 VAL A N 1
ATOM 1649 C CA . VAL A 1 210 ? -11.315 -7.551 7.736 1.00 98.38 210 VAL A CA 1
ATOM 1650 C C . VAL A 1 210 ? -10.980 -6.551 8.848 1.00 98.38 210 VAL A C 1
ATOM 1652 O O . VAL A 1 210 ? -11.431 -6.729 9.976 1.00 98.38 210 VAL A O 1
ATOM 1655 N N . VAL A 1 211 ? -10.206 -5.501 8.554 1.00 98.50 211 VAL A N 1
ATOM 1656 C CA . VAL A 1 211 ? -9.981 -4.397 9.501 1.00 98.50 211 VAL A CA 1
ATOM 1657 C C . VAL A 1 211 ? -11.283 -3.639 9.757 1.00 98.50 211 VAL A C 1
ATOM 1659 O O . VAL A 1 211 ? -11.619 -3.427 10.915 1.00 98.50 211 VAL A O 1
ATOM 1662 N N . PHE A 1 212 ? -12.037 -3.281 8.716 1.00 98.19 212 PHE A N 1
ATOM 1663 C CA . PHE A 1 212 ? -13.307 -2.553 8.845 1.00 98.19 212 PHE A CA 1
ATOM 1664 C C . PHE A 1 212 ? -14.358 -3.348 9.611 1.00 98.19 212 PHE A C 1
ATOM 1666 O O . PHE A 1 212 ? -14.974 -2.803 10.524 1.00 98.19 212 PHE A O 1
ATOM 1673 N N . SER A 1 213 ? -14.461 -4.653 9.352 1.00 97.88 213 SER A N 1
ATOM 1674 C CA . SER A 1 213 ? -15.377 -5.534 10.083 1.00 97.88 213 SER A CA 1
ATOM 1675 C C . SER A 1 213 ? -15.015 -5.705 11.562 1.00 97.88 213 SER A C 1
ATOM 1677 O O . SER A 1 213 ? -15.704 -6.423 12.277 1.00 97.88 213 SER A O 1
ATOM 1679 N N . ALA A 1 214 ? -13.898 -5.137 12.034 1.00 98.44 214 ALA A N 1
ATOM 1680 C CA . ALA A 1 214 ? -13.605 -5.082 13.459 1.00 98.44 214 ALA A CA 1
ATOM 1681 C C . ALA A 1 214 ? -14.420 -4.000 14.188 1.00 98.44 214 ALA A C 1
ATOM 1683 O O . ALA A 1 214 ? -14.517 -4.064 15.411 1.00 98.44 214 ALA A O 1
ATOM 1684 N N . PHE A 1 215 ? -14.993 -3.034 13.459 1.00 98.12 215 PHE A N 1
ATOM 1685 C CA . PHE A 1 215 ? -15.656 -1.840 13.987 1.00 98.12 215 PHE A CA 1
ATOM 1686 C C . PHE A 1 215 ? -17.144 -1.799 13.589 1.00 98.12 215 PHE A C 1
ATOM 1688 O O . PHE A 1 215 ? -17.541 -0.937 12.802 1.00 98.12 215 PHE A O 1
ATOM 1695 N N . PRO A 1 216 ? -17.987 -2.704 14.119 1.00 97.56 216 PRO A N 1
ATOM 1696 C CA . PRO A 1 216 ? -19.362 -2.889 13.641 1.00 97.56 216 PRO A CA 1
ATOM 1697 C C . PRO A 1 216 ? -20.233 -1.626 13.735 1.00 97.56 216 PRO A C 1
ATOM 1699 O O . PRO A 1 216 ? -21.091 -1.410 12.886 1.00 97.56 216 PRO A O 1
ATOM 1702 N N . GLU A 1 217 ? -19.992 -0.760 14.723 1.00 97.31 217 GLU A N 1
ATOM 1703 C CA . GLU A 1 217 ? -20.759 0.481 14.920 1.00 97.31 217 GLU A CA 1
ATOM 1704 C C . GLU A 1 217 ? -20.557 1.514 13.802 1.00 97.31 217 GLU A C 1
ATOM 1706 O O . GLU A 1 217 ? -21.456 2.306 13.525 1.00 97.31 217 GLU A O 1
ATOM 1711 N N . ILE A 1 218 ? -19.392 1.502 13.145 1.00 97.12 218 ILE A N 1
ATOM 1712 C CA . ILE A 1 218 ? -19.039 2.471 12.099 1.00 97.12 218 ILE A CA 1
ATOM 1713 C C . ILE A 1 218 ? -18.776 1.830 10.736 1.00 97.12 218 ILE A C 1
ATOM 1715 O O . ILE A 1 218 ? -18.561 2.558 9.771 1.00 97.12 218 ILE A O 1
ATOM 1719 N N . GLU A 1 219 ? -18.818 0.499 10.619 1.00 96.69 219 GLU A N 1
ATOM 1720 C CA . GLU A 1 219 ? -18.479 -0.228 9.388 1.00 96.69 219 GLU A CA 1
ATOM 1721 C C . GLU A 1 219 ? -19.278 0.273 8.177 1.00 96.69 219 GLU A C 1
ATOM 1723 O O . GLU A 1 219 ? -18.702 0.551 7.128 1.00 96.69 219 GLU A O 1
ATOM 1728 N N . ALA A 1 220 ? -20.590 0.474 8.333 1.00 95.50 220 ALA A N 1
ATOM 1729 C CA . ALA A 1 220 ? -21.459 0.967 7.261 1.00 95.50 220 ALA A CA 1
ATOM 1730 C C . ALA A 1 220 ? -21.168 2.422 6.845 1.00 95.50 220 ALA A C 1
ATOM 1732 O O . ALA A 1 220 ? -21.557 2.851 5.754 1.00 95.50 220 ALA A O 1
ATOM 1733 N N . SER A 1 221 ? -20.506 3.182 7.718 1.00 95.69 221 SER A N 1
ATOM 1734 C CA . SER A 1 221 ? -20.102 4.558 7.455 1.00 95.69 221 SER A CA 1
ATOM 1735 C C . SER A 1 221 ? -18.725 4.647 6.814 1.00 95.69 221 SER A C 1
ATOM 1737 O O . SER A 1 221 ? -18.463 5.685 6.225 1.00 95.69 221 SER A O 1
ATOM 1739 N N . LEU A 1 222 ? -17.884 3.605 6.889 1.00 95.50 222 LEU A N 1
ATOM 1740 C CA . LEU A 1 222 ? -16.530 3.577 6.323 1.00 95.50 222 LEU A CA 1
ATOM 1741 C C . LEU A 1 222 ? -16.527 3.543 4.778 1.00 95.50 222 LEU A C 1
ATOM 1743 O O . LEU A 1 222 ? -17.533 3.192 4.153 1.00 95.50 222 LEU A O 1
ATOM 1747 N N . PRO A 1 223 ? -15.399 3.910 4.131 1.00 93.19 223 PRO A N 1
ATOM 1748 C CA . PRO A 1 223 ? -15.277 3.848 2.678 1.00 93.19 223 PRO A CA 1
ATOM 1749 C C . PRO A 1 223 ? -15.545 2.437 2.135 1.00 93.19 223 PRO A C 1
ATOM 1751 O O . PRO A 1 223 ? -15.029 1.449 2.660 1.00 93.19 223 PRO A O 1
ATOM 1754 N N . GLN A 1 224 ? -16.314 2.334 1.051 1.00 91.75 224 GLN A N 1
ATOM 1755 C CA . GLN A 1 224 ? -16.545 1.052 0.387 1.00 91.75 224 GLN A CA 1
ATOM 1756 C C . GLN A 1 224 ? -15.315 0.641 -0.420 1.00 91.75 224 GLN A C 1
ATOM 1758 O O . GLN A 1 224 ? -14.865 1.376 -1.291 1.00 91.75 224 GLN A O 1
ATOM 1763 N N . LEU A 1 225 ? -14.803 -0.560 -0.164 1.00 90.31 225 LEU A N 1
ATOM 1764 C CA . LEU A 1 225 ? -13.653 -1.097 -0.885 1.00 90.31 225 LEU A CA 1
ATOM 1765 C C . LEU A 1 225 ? -14.088 -1.634 -2.253 1.00 90.31 225 LEU A C 1
ATOM 1767 O O . LEU A 1 225 ? -14.893 -2.564 -2.341 1.00 90.31 225 LEU A O 1
ATOM 1771 N N . ASN A 1 226 ? -13.517 -1.082 -3.322 1.00 81.56 226 ASN A N 1
ATOM 1772 C CA . ASN A 1 226 ? -13.750 -1.552 -4.686 1.00 81.56 226 ASN A CA 1
ATOM 1773 C C . ASN A 1 226 ? -13.045 -2.897 -4.924 1.00 81.56 226 ASN A C 1
ATOM 1775 O O . ASN A 1 226 ? -11.883 -2.954 -5.319 1.00 81.56 226 ASN A O 1
ATOM 1779 N N . ILE A 1 227 ? -13.768 -3.995 -4.700 1.00 80.44 227 ILE A N 1
ATOM 1780 C CA . ILE A 1 227 ? -13.289 -5.369 -4.945 1.00 80.44 227 ILE A CA 1
ATOM 1781 C C . ILE A 1 227 ? -13.601 -5.890 -6.358 1.00 80.44 227 ILE A C 1
ATOM 1783 O O . ILE A 1 227 ? -13.369 -7.060 -6.650 1.00 80.44 227 ILE A O 1
ATOM 1787 N N . ALA A 1 228 ? -14.128 -5.044 -7.245 1.00 75.38 228 ALA A N 1
ATOM 1788 C CA . ALA A 1 228 ? -14.399 -5.431 -8.625 1.00 75.38 228 ALA A CA 1
ATOM 1789 C C . ALA A 1 228 ? -13.089 -5.695 -9.395 1.00 75.38 228 ALA A C 1
ATOM 1791 O O . ALA A 1 228 ? -12.135 -4.917 -9.316 1.00 75.38 228 ALA A O 1
ATOM 1792 N N . THR A 1 229 ? -13.056 -6.797 -10.145 1.00 57.03 229 THR A N 1
ATOM 1793 C CA . THR A 1 229 ? -11.909 -7.312 -10.917 1.00 57.03 229 THR A CA 1
ATOM 1794 C C . THR A 1 229 ? -11.727 -6.646 -12.286 1.00 57.03 229 THR A C 1
ATOM 1796 O O . THR A 1 229 ? -11.204 -7.298 -13.182 1.00 57.03 229 THR A O 1
ATOM 1799 N N . THR A 1 230 ? -12.208 -5.414 -12.484 1.00 53.72 230 THR A N 1
ATOM 1800 C CA . THR A 1 230 ? -12.062 -4.714 -13.777 1.00 53.72 230 THR A CA 1
ATOM 1801 C C . THR A 1 230 ? -10.608 -4.584 -14.182 1.00 53.72 230 THR A C 1
ATOM 1803 O O . THR A 1 230 ? -9.826 -4.169 -13.289 1.00 53.72 230 THR A O 1
#

Secondary structure (DSSP, 8-state):
--PPPTTSTT---GGGGHHHHHHS-GGGHHHHHHHHHHHHHHHHHHHHHHHHHHHHHHHHHHHHHHHHH-TT-S-HHHHHHHHHHHHHHHHHHHHHHHHHHHHHHHHHHHHHHHHHH-HHHHHHS-HHHHHHHHHHHHHH-TTHHHHHHHHHTHHHHTSSHHHHHHH-BTTB--S-EEETTEEEEEETTEEEEEE-SHHHHHHHHHHHHHHHTT-TTTGGGSPPP-----

Foldseek 3Di:
DDDDDAPPVVHADLVLCVVVLVPADPVQSVLVVVLSVLLQVLLVLLVLLVVLQVLLVVLVVVLVVLVVVPPDPPDPPPSVVSNVVSQVSNQVSLLSNLVSLLVSLVSLVSSLVSCCVRVVSVVQFPNVLSVVLNVLSCVVAVCSVVSNCLSVCLCVCVVDPVSVCQQDAPSHAASWDADSQKIWGTGRRDIDIDGSHLVVSLSSLVSSLSVLVRRVVCSVSGDDRPNDPD

Radius of gyration: 21.29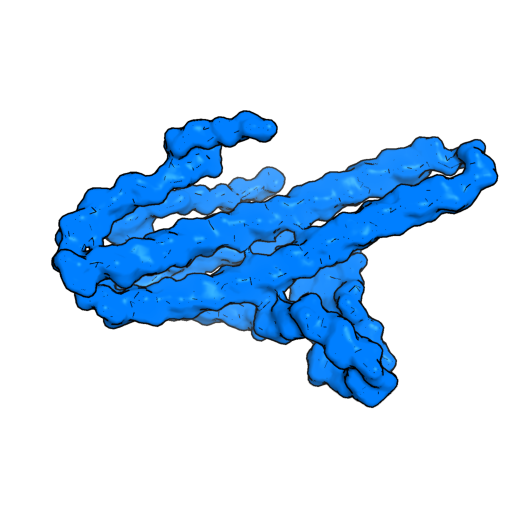 Å; chains: 1; bounding box: 53×35×67 Å

Sequence (230 aa):
MRRLPSGSPGVYDVGRLQPFVESLPAAEQEEALALIFNLIQIHRLVDDFAAAVALLDYTEQLEAQVKIVSPGSGEPTELARNLKTLNIWDEMAARDAAMTVFHFGKTVEAIRAASREIPTIKQNIEHARLRLATKRFRKEFPDFEMMRHAVGHRAEATSSLRSVKAHSAGGVFIFGSLERRTYTMTMKGDHHSLAIDHRTRLTLAEIARVVFSAFPEIEASLPQLNIATT

Organism: NCBI:txid87461

pLDDT: mean 93.73, std 9.09, range [51.94, 98.75]